Protein AF-A0A317D6C5-F1 (afdb_monomer_lite)

pLDDT: mean 87.51, std 11.25, range [41.56, 96.38]

Radius of gyration: 20.47 Å; chains: 1; bounding box: 51×40×53 Å

Sequence (205 aa):
AFTRAAVYSFARPGEVEVVLVPYVPEAARPGGRLPVAVLRDHEVEEARRRVADDLDRRRALGTSVRAGWARYKAVSIRARVVVRREEDVDAVRQRIHDRLHQTLSPLPTPLNPAGWAFGEPLRASNVYRMLEHAEPGVRYVESVRFVVDEAPDAQVRTLAVDQYQPGTWYAGRGPVLFRSTNAGSGWEPAGRFEGESVLRVTPAP

Organism: NCBI:txid2202420

Foldseek 3Di:
DDDVCVVAVPDDPQEAEDEDFFDDDCVLQPLLNDDPVSRVVRPDVVVQVVVLVVCVVVGDPPHHYHYDYDDDDDKDKDKDWDFDPVDDPVVLVSVLVSLCSQAQAQDAHPNRNNHDDPPPDDDLVVSQCSNVVPRPRTPGMDDIDIDHPDDPPDQWQEKDDAPNQPQWIWTWHAQFIWIGNHNPPDIDTPDGHPPGTCNYDDHDD

Structure (mmCIF, N/CA/C/O backbone):
data_AF-A0A317D6C5-F1
#
_entry.id   AF-A0A317D6C5-F1
#
loop_
_atom_site.group_PDB
_atom_site.id
_atom_site.type_symbol
_atom_site.label_atom_id
_atom_site.label_alt_id
_atom_site.label_comp_id
_atom_site.label_asym_id
_atom_site.label_entity_id
_atom_site.label_seq_id
_atom_site.pdbx_PDB_ins_code
_atom_site.Cartn_x
_atom_site.Cartn_y
_atom_site.Cartn_z
_atom_site.occupancy
_atom_site.B_iso_or_equiv
_atom_site.auth_seq_id
_atom_site.auth_comp_id
_atom_site.auth_asym_id
_atom_site.auth_atom_id
_atom_site.pdbx_PDB_model_num
ATOM 1 N N . ALA A 1 1 ? 16.458 3.731 -1.021 1.00 44.94 1 ALA A N 1
ATOM 2 C CA . ALA A 1 1 ? 17.037 3.270 -2.299 1.00 44.94 1 ALA A CA 1
ATOM 3 C C . ALA A 1 1 ? 17.172 1.759 -2.229 1.00 44.94 1 ALA A C 1
ATOM 5 O O . ALA A 1 1 ? 17.535 1.260 -1.169 1.00 44.94 1 ALA A O 1
ATOM 6 N N . PHE A 1 2 ? 16.849 1.052 -3.307 1.00 50.72 2 PHE A N 1
ATOM 7 C CA . PHE A 1 2 ? 16.963 -0.406 -3.386 1.00 50.72 2 PHE A CA 1
ATOM 8 C C . PHE A 1 2 ? 17.975 -0.770 -4.475 1.00 50.72 2 PHE A C 1
ATOM 10 O O . PHE A 1 2 ? 18.103 -0.066 -5.481 1.00 50.72 2 PHE A O 1
ATOM 17 N N . THR A 1 3 ? 18.703 -1.868 -4.293 1.00 44.03 3 THR A N 1
ATOM 18 C CA . THR A 1 3 ? 19.488 -2.464 -5.376 1.00 44.03 3 THR A CA 1
ATOM 19 C C . THR A 1 3 ? 18.525 -3.219 -6.287 1.00 44.03 3 THR A C 1
ATOM 21 O O . THR A 1 3 ? 17.823 -4.126 -5.839 1.00 44.03 3 THR A O 1
ATOM 24 N N . ARG A 1 4 ? 18.456 -2.866 -7.578 1.00 49.66 4 ARG A N 1
ATOM 25 C CA . ARG A 1 4 ? 17.492 -3.516 -8.484 1.00 49.66 4 ARG A CA 1
ATOM 26 C C . ARG A 1 4 ? 17.749 -5.011 -8.644 1.00 49.66 4 ARG A C 1
ATOM 28 O O . ARG A 1 4 ? 16.790 -5.738 -8.839 1.00 49.66 4 ARG A O 1
ATOM 35 N N . ALA A 1 5 ? 18.986 -5.480 -8.476 1.00 41.56 5 ALA A N 1
ATOM 36 C CA . ALA A 1 5 ? 19.304 -6.910 -8.480 1.00 41.56 5 ALA A CA 1
ATOM 37 C C . ALA A 1 5 ? 18.608 -7.697 -7.348 1.00 41.56 5 ALA A C 1
ATOM 39 O O . ALA A 1 5 ? 18.403 -8.898 -7.485 1.00 41.56 5 ALA A O 1
ATOM 40 N N . ALA A 1 6 ? 18.204 -7.034 -6.255 1.00 46.31 6 ALA A N 1
ATOM 41 C CA . ALA A 1 6 ? 17.435 -7.650 -5.171 1.00 46.31 6 ALA A CA 1
ATOM 42 C C . ALA A 1 6 ? 15.915 -7.683 -5.437 1.00 46.31 6 ALA A C 1
ATOM 44 O O . ALA A 1 6 ? 15.193 -8.380 -4.730 1.00 46.31 6 ALA A O 1
ATOM 45 N N . VAL A 1 7 ? 15.425 -6.934 -6.435 1.00 50.00 7 VAL A N 1
ATOM 46 C CA . VAL A 1 7 ? 13.990 -6.800 -6.769 1.00 50.00 7 VAL A CA 1
ATOM 47 C C . VAL A 1 7 ? 13.663 -7.374 -8.159 1.00 50.00 7 VAL A C 1
ATOM 49 O O . VAL A 1 7 ? 12.545 -7.817 -8.395 1.00 50.00 7 VAL A O 1
ATOM 52 N N . TYR A 1 8 ? 14.638 -7.411 -9.071 1.00 48.38 8 TYR A N 1
ATOM 53 C CA . TYR A 1 8 ? 14.547 -7.948 -10.427 1.00 48.38 8 TYR A CA 1
ATOM 54 C C . TYR A 1 8 ? 15.854 -8.662 -10.793 1.00 48.38 8 TYR A C 1
ATOM 56 O O . TYR A 1 8 ? 16.908 -8.031 -10.894 1.00 48.38 8 TYR A O 1
ATOM 64 N N . SER A 1 9 ? 15.779 -9.963 -11.080 1.00 44.84 9 SER A N 1
ATOM 65 C CA . SER A 1 9 ? 16.935 -10.808 -11.424 1.00 44.84 9 SER A CA 1
ATOM 66 C C . SER A 1 9 ? 17.697 -10.374 -12.691 1.00 44.84 9 SER A C 1
ATOM 68 O O . SER A 1 9 ? 18.824 -10.810 -12.894 1.00 44.84 9 SER A O 1
ATOM 70 N N . PHE A 1 10 ? 17.126 -9.480 -13.512 1.00 49.59 10 PHE A N 1
ATOM 71 C CA . PHE A 1 10 ? 17.715 -8.976 -14.766 1.00 49.59 10 PHE A CA 1
ATOM 72 C C . PHE A 1 10 ? 18.260 -7.540 -14.691 1.00 49.59 10 PHE A C 1
ATOM 74 O O . PHE A 1 10 ? 18.563 -6.928 -15.717 1.00 49.59 10 PHE A O 1
ATOM 81 N N . ALA A 1 11 ? 18.358 -6.951 -13.499 1.00 53.69 11 ALA A N 1
ATOM 82 C CA . ALA A 1 11 ? 18.945 -5.623 -13.356 1.00 53.69 11 ALA A CA 1
ATOM 83 C C . ALA A 1 11 ? 20.452 -5.638 -13.657 1.00 53.69 11 ALA A C 1
ATOM 85 O O . ALA A 1 11 ? 21.163 -6.556 -13.246 1.00 53.69 11 ALA A O 1
ATOM 86 N N . ARG A 1 12 ? 20.962 -4.607 -14.345 1.00 55.28 12 ARG A N 1
ATOM 87 C CA . ARG A 1 12 ? 22.401 -4.520 -14.632 1.00 55.28 12 ARG A CA 1
ATOM 88 C C . ARG A 1 12 ? 23.181 -4.312 -13.321 1.00 55.28 12 ARG A C 1
ATOM 90 O O . ARG A 1 12 ? 22.747 -3.510 -12.488 1.00 55.28 12 ARG A O 1
ATOM 97 N N . PRO A 1 13 ? 24.330 -4.985 -13.124 1.00 61.25 13 PRO A N 1
ATOM 98 C CA . PRO A 1 13 ? 25.210 -4.712 -11.991 1.00 61.25 13 PRO A CA 1
ATOM 99 C C . PRO A 1 13 ? 25.539 -3.215 -11.892 1.00 61.25 13 PRO A C 1
ATOM 101 O O . PRO A 1 13 ? 25.779 -2.563 -12.906 1.00 61.25 13 PRO A O 1
ATOM 104 N N . GLY A 1 14 ? 25.517 -2.665 -10.675 1.00 71.38 14 GLY A N 1
ATOM 105 C CA . GLY A 1 14 ? 25.764 -1.237 -10.433 1.00 71.38 14 GLY A CA 1
ATOM 106 C C . GLY A 1 14 ? 24.549 -0.318 -10.618 1.00 71.38 14 GLY A C 1
ATOM 107 O O . GLY A 1 14 ? 24.697 0.898 -10.511 1.00 71.38 14 GLY A O 1
ATOM 108 N N . GLU A 1 15 ? 23.351 -0.853 -10.876 1.00 78.50 15 GLU A N 1
ATOM 109 C CA . GLU A 1 15 ? 22.123 -0.055 -10.960 1.00 78.50 15 GLU A CA 1
ATOM 110 C C . GLU A 1 15 ? 21.445 0.141 -9.588 1.00 78.50 15 GLU A C 1
ATOM 112 O O . GLU A 1 15 ? 21.046 -0.817 -8.916 1.00 78.50 15 GLU A O 1
ATOM 117 N N . VAL A 1 16 ? 21.284 1.405 -9.193 1.00 81.88 16 VAL A N 1
ATOM 118 C CA . VAL A 1 16 ? 20.607 1.837 -7.965 1.00 81.88 16 VAL A CA 1
ATOM 119 C C . VAL A 1 16 ? 19.295 2.520 -8.329 1.00 81.88 16 VAL A C 1
ATOM 121 O O . VAL A 1 16 ? 19.276 3.493 -9.083 1.00 81.88 16 VAL A O 1
ATOM 124 N N . GLU A 1 17 ? 18.191 2.044 -7.757 1.00 83.19 17 GLU A N 1
ATOM 125 C CA . GLU A 1 17 ? 16.887 2.682 -7.911 1.00 83.19 17 GLU A CA 1
ATOM 126 C C . GLU A 1 17 ? 16.546 3.501 -6.666 1.00 83.19 17 GLU A C 1
ATOM 128 O O . GLU A 1 17 ? 16.529 3.015 -5.524 1.00 83.19 17 GLU A O 1
ATOM 133 N N . VAL A 1 18 ? 16.284 4.782 -6.901 1.00 87.38 18 VAL A N 1
ATOM 134 C CA . VAL A 1 18 ? 15.780 5.716 -5.904 1.00 87.38 18 VAL A CA 1
ATOM 135 C C . VAL A 1 18 ? 14.295 5.900 -6.162 1.00 87.38 18 VAL A C 1
ATOM 137 O O . VAL A 1 18 ? 13.880 6.386 -7.211 1.00 87.38 18 VAL A O 1
ATOM 140 N N . VAL A 1 19 ? 13.500 5.485 -5.186 1.00 88.12 19 VAL A N 1
ATOM 141 C CA . VAL A 1 19 ? 12.046 5.564 -5.246 1.00 88.12 19 VAL A CA 1
ATOM 142 C C . VAL A 1 19 ? 11.599 6.859 -4.575 1.00 88.12 19 VAL A C 1
ATOM 144 O O . VAL A 1 19 ? 12.018 7.144 -3.453 1.00 88.12 19 VAL A O 1
ATOM 147 N N . LEU A 1 20 ? 10.773 7.637 -5.268 1.00 91.12 20 LEU A N 1
ATOM 148 C CA . LEU A 1 20 ? 10.264 8.927 -4.818 1.00 91.12 20 LEU A CA 1
ATOM 149 C C . LEU A 1 20 ? 8.801 8.813 -4.396 1.00 91.12 20 LEU A C 1
ATOM 151 O O . LEU A 1 20 ? 8.006 8.155 -5.064 1.00 91.12 20 LEU A O 1
ATOM 155 N N . VAL A 1 21 ? 8.446 9.515 -3.324 1.00 91.38 21 VAL A N 1
ATOM 156 C CA . VAL A 1 21 ? 7.055 9.766 -2.930 1.00 91.38 21 VAL A CA 1
ATOM 157 C C . VAL A 1 21 ? 6.799 11.254 -3.108 1.00 91.38 21 VAL A C 1
ATOM 159 O O . VAL A 1 21 ? 7.622 12.053 -2.650 1.00 91.38 21 VAL A O 1
ATOM 162 N N . PRO A 1 22 ? 5.711 11.652 -3.778 1.00 94.06 22 PRO A N 1
ATOM 163 C CA . PRO A 1 22 ? 5.412 13.051 -3.975 1.00 94.06 22 PRO A CA 1
ATOM 164 C C . PRO A 1 22 ? 5.067 13.702 -2.642 1.00 94.06 22 PRO A C 1
ATOM 166 O O . PRO A 1 22 ? 4.444 13.103 -1.764 1.00 94.06 22 PRO A O 1
ATOM 169 N N . TYR A 1 23 ? 5.461 14.961 -2.505 1.00 92.25 23 TYR A N 1
ATOM 170 C CA . TYR A 1 23 ? 4.981 15.778 -1.408 1.00 92.25 23 TYR A CA 1
ATOM 171 C C . TYR A 1 23 ? 3.490 16.069 -1.612 1.00 92.25 23 TYR A C 1
ATOM 173 O O . TYR A 1 23 ? 3.094 16.567 -2.664 1.00 92.25 23 TYR A O 1
ATOM 181 N N . VAL A 1 24 ? 2.678 15.793 -0.589 1.00 94.12 24 VAL A N 1
ATOM 182 C CA . VAL A 1 24 ? 1.248 16.125 -0.571 1.00 94.12 24 VAL A CA 1
ATOM 183 C C . VAL A 1 24 ? 0.978 17.065 0.610 1.00 94.12 24 VAL A C 1
ATOM 185 O O . VAL A 1 24 ? 1.226 16.680 1.763 1.00 94.12 24 VAL A O 1
ATOM 188 N N . PRO A 1 25 ? 0.484 18.292 0.361 1.00 92.25 25 PRO A N 1
ATOM 189 C CA . PRO A 1 25 ? 0.213 19.263 1.417 1.00 92.25 25 PRO A CA 1
ATOM 190 C C . PRO A 1 25 ? -0.913 18.773 2.332 1.00 92.25 25 PRO A C 1
ATOM 192 O O . PRO A 1 25 ? -1.818 18.072 1.886 1.00 92.25 25 PRO A O 1
ATOM 195 N N . GLU A 1 26 ? -0.897 19.165 3.609 1.00 88.12 26 GLU A N 1
ATOM 196 C CA . GLU A 1 26 ? -1.900 18.719 4.595 1.00 88.12 26 GLU A CA 1
ATOM 197 C C . GLU A 1 26 ? -3.342 19.042 4.186 1.00 88.12 26 GLU A C 1
ATOM 199 O O . GLU A 1 26 ? -4.238 18.229 4.409 1.00 88.12 26 GLU A O 1
ATOM 204 N N . ALA A 1 27 ? -3.555 20.166 3.494 1.00 90.31 27 ALA A N 1
ATOM 205 C CA . ALA A 1 27 ? -4.857 20.550 2.948 1.00 90.31 27 ALA A CA 1
ATOM 206 C C . ALA A 1 27 ? -5.437 19.511 1.965 1.00 90.31 27 ALA A C 1
ATOM 208 O O . ALA A 1 27 ? -6.653 19.363 1.879 1.00 90.31 27 ALA A O 1
ATOM 209 N N . ALA A 1 28 ? -4.581 18.767 1.256 1.00 90.44 28 ALA A N 1
ATOM 210 C CA . ALA A 1 28 ? -4.977 17.706 0.328 1.00 90.44 28 ALA A CA 1
ATOM 211 C C . ALA A 1 28 ? -5.092 16.320 0.999 1.00 90.44 28 ALA A C 1
ATOM 213 O O . ALA A 1 28 ? -5.436 15.343 0.334 1.00 90.44 28 ALA A O 1
ATOM 214 N N . ARG A 1 29 ? -4.811 16.215 2.308 1.00 89.50 29 ARG A N 1
ATOM 215 C CA . ARG A 1 29 ? -4.891 14.968 3.092 1.00 89.50 29 ARG A CA 1
ATOM 216 C C . ARG A 1 29 ? -5.504 15.177 4.490 1.00 89.50 29 ARG A C 1
ATOM 218 O O . ARG A 1 29 ? -4.859 14.875 5.502 1.00 89.50 29 ARG A O 1
ATOM 225 N N . PRO A 1 30 ? -6.750 15.679 4.585 1.00 86.12 30 PRO A N 1
ATOM 226 C CA . PRO A 1 30 ? -7.394 15.961 5.867 1.00 86.12 30 PRO A CA 1
ATOM 227 C C . PRO A 1 30 ? -7.496 14.698 6.737 1.00 86.12 30 PRO A C 1
ATOM 229 O O . PRO A 1 30 ? -7.852 13.620 6.259 1.00 86.12 30 PRO A O 1
ATOM 232 N N . GLY A 1 31 ? -7.140 14.812 8.020 1.00 78.94 31 GLY A N 1
ATOM 233 C CA . GLY A 1 31 ? -7.137 13.676 8.955 1.00 78.94 31 GLY A CA 1
ATOM 234 C C . GLY A 1 31 ? -6.156 12.552 8.583 1.00 78.94 31 GLY A C 1
ATOM 235 O O . GLY A 1 31 ? -6.346 11.405 8.986 1.00 78.94 31 GLY A O 1
ATOM 236 N N . GLY A 1 32 ? -5.142 12.843 7.759 1.00 82.06 32 GLY A N 1
ATOM 237 C CA . GLY A 1 32 ? -4.196 11.850 7.240 1.00 82.06 32 GLY A CA 1
ATOM 238 C C . GLY A 1 32 ? -4.775 10.949 6.144 1.00 82.06 32 GLY A C 1
ATOM 239 O O . GLY A 1 32 ? -4.102 10.016 5.708 1.00 82.06 32 GLY A O 1
ATOM 240 N N . ARG A 1 33 ? -6.009 11.204 5.682 1.00 88.62 33 ARG A N 1
ATOM 241 C CA . ARG A 1 33 ? -6.638 10.468 4.577 1.00 88.62 33 ARG A CA 1
ATOM 242 C C . ARG A 1 33 ? -5.850 10.742 3.296 1.00 88.62 33 ARG A C 1
ATOM 244 O O . ARG A 1 33 ? -5.844 11.866 2.808 1.00 88.62 33 ARG A O 1
ATOM 251 N N . LEU A 1 34 ? -5.207 9.715 2.747 1.00 90.56 34 LEU A N 1
ATOM 252 C CA . LEU A 1 34 ? -4.351 9.843 1.568 1.00 90.56 34 LEU A CA 1
ATOM 253 C C . LEU A 1 34 ? -4.740 8.815 0.493 1.00 90.56 34 LEU A C 1
ATOM 255 O O . LEU A 1 34 ? -4.181 7.716 0.456 1.00 90.56 34 LEU A O 1
ATOM 259 N N . PRO A 1 35 ? -5.723 9.133 -0.369 1.00 91.31 35 PRO A N 1
ATOM 260 C CA . PRO A 1 35 ? -6.084 8.279 -1.495 1.00 91.31 35 PRO A CA 1
ATOM 261 C C . PRO A 1 35 ? -4.930 8.132 -2.495 1.00 91.31 35 PRO A C 1
ATOM 263 O O . PRO A 1 35 ? -4.178 9.074 -2.740 1.00 91.31 35 PRO A O 1
ATOM 266 N N . VAL A 1 36 ? -4.843 6.972 -3.154 1.00 90.00 36 VAL A N 1
ATOM 267 C CA . VAL A 1 36 ? -3.820 6.713 -4.188 1.00 90.00 36 VAL A CA 1
ATOM 268 C C . VAL A 1 36 ? -3.923 7.696 -5.360 1.00 90.00 36 VAL A C 1
ATOM 270 O O . VAL A 1 36 ? -2.899 8.073 -5.919 1.00 90.00 36 VAL A O 1
ATOM 273 N N . ALA A 1 37 ? -5.135 8.138 -5.712 1.00 90.75 37 ALA A N 1
ATOM 274 C CA . ALA A 1 37 ? -5.340 9.152 -6.748 1.00 90.75 37 ALA A CA 1
ATOM 275 C C . ALA A 1 37 ? -4.639 10.470 -6.392 1.00 90.75 37 ALA A C 1
ATOM 277 O O . ALA A 1 37 ? -3.863 10.972 -7.191 1.00 90.75 37 ALA A O 1
ATOM 278 N N . VAL A 1 38 ? -4.790 10.943 -5.149 1.00 93.94 38 VAL A N 1
ATOM 279 C CA . VAL A 1 38 ? -4.135 12.173 -4.679 1.00 93.94 38 VAL A CA 1
ATOM 280 C C . VAL A 1 38 ? -2.616 12.052 -4.767 1.00 93.94 38 VAL A C 1
ATOM 282 O O . VAL A 1 38 ? -1.965 12.983 -5.222 1.00 93.94 38 VAL A O 1
ATOM 285 N N . LEU A 1 39 ? -2.039 10.907 -4.386 1.00 93.06 39 LEU A N 1
ATOM 286 C CA . LEU A 1 39 ? -0.601 10.674 -4.558 1.00 93.06 39 LEU A CA 1
ATOM 287 C C . LEU A 1 39 ? -0.185 10.806 -6.028 1.00 93.06 39 LEU A C 1
ATOM 289 O O . LEU A 1 39 ? 0.745 11.549 -6.317 1.00 93.06 39 LEU A O 1
ATOM 293 N N . ARG A 1 40 ? -0.903 10.152 -6.947 1.00 92.94 40 ARG A N 1
ATOM 294 C CA . ARG A 1 40 ? -0.618 10.214 -8.391 1.00 92.94 40 ARG A CA 1
ATOM 295 C C . ARG A 1 40 ? -0.752 11.624 -8.958 1.00 92.94 40 ARG A C 1
ATOM 297 O O . ARG A 1 40 ? 0.103 12.045 -9.725 1.00 92.94 40 ARG A O 1
ATOM 304 N N . ASP A 1 41 ? -1.767 12.370 -8.537 1.00 94.75 41 ASP A N 1
ATOM 305 C CA . ASP A 1 41 ? -1.996 13.747 -8.991 1.00 94.75 41 ASP A CA 1
ATOM 306 C C . ASP A 1 41 ? -0.864 14.700 -8.567 1.00 94.75 41 ASP A C 1
ATOM 308 O O . ASP A 1 41 ? -0.666 15.748 -9.177 1.00 94.75 41 ASP A O 1
ATOM 312 N N . HIS A 1 42 ? -0.101 14.334 -7.531 1.00 95.62 42 HIS A N 1
ATOM 313 C CA . HIS A 1 42 ? 1.040 15.105 -7.036 1.00 95.62 42 HIS A CA 1
ATOM 314 C C . HIS A 1 42 ? 2.396 14.595 -7.563 1.00 95.62 42 HIS A C 1
ATOM 316 O O . HIS A 1 42 ? 3.444 15.124 -7.183 1.00 95.62 42 HIS A O 1
ATOM 322 N N . GLU A 1 43 ? 2.419 13.593 -8.448 1.00 95.12 43 GLU A N 1
ATOM 323 C CA . GLU A 1 43 ? 3.637 13.137 -9.126 1.00 95.12 43 GLU A CA 1
ATOM 324 C C . GLU A 1 43 ? 4.080 14.149 -10.195 1.00 95.12 43 GLU A C 1
ATOM 326 O O . GLU A 1 43 ? 3.717 14.071 -11.367 1.00 95.12 43 GLU A O 1
ATOM 331 N N . VAL A 1 44 ? 4.903 15.121 -9.793 1.00 96.12 44 VAL A N 1
ATOM 332 C CA . VAL A 1 44 ? 5.405 16.173 -10.693 1.00 96.12 44 VAL A CA 1
ATOM 333 C C . VAL A 1 44 ? 6.663 15.712 -11.430 1.00 96.12 44 VAL A C 1
ATOM 335 O O . VAL A 1 44 ? 7.756 15.647 -10.858 1.00 96.12 44 VAL A O 1
ATOM 338 N N . GLU A 1 45 ? 6.536 15.425 -12.721 1.00 94.69 45 GLU A N 1
ATOM 339 C CA . GLU A 1 45 ? 7.611 14.871 -13.550 1.00 94.69 45 GLU A CA 1
ATOM 340 C C . GLU A 1 45 ? 8.874 15.758 -13.583 1.00 94.69 45 GLU A C 1
ATOM 342 O O . GLU A 1 45 ? 9.996 15.251 -13.533 1.00 94.69 45 GLU A O 1
ATOM 347 N N . GLU A 1 46 ? 8.734 17.083 -13.557 1.00 95.94 46 GLU A N 1
ATOM 348 C CA . GLU A 1 46 ? 9.856 18.020 -13.444 1.00 95.94 46 GLU A CA 1
ATOM 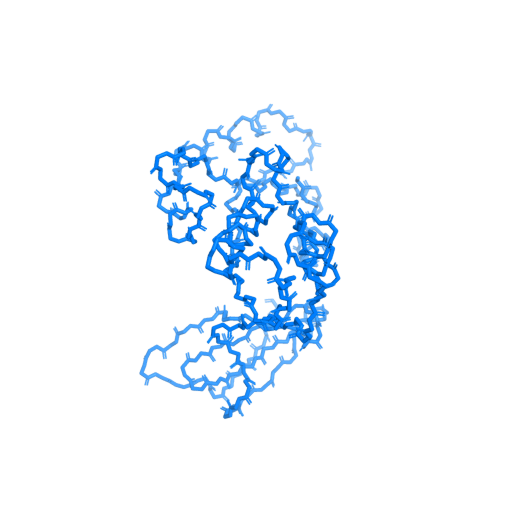349 C C . GLU A 1 46 ? 10.611 17.873 -12.114 1.00 95.94 46 GLU A C 1
ATOM 351 O O . GLU A 1 46 ? 11.823 18.087 -12.055 1.00 95.94 46 GLU A O 1
ATOM 356 N N . ALA A 1 47 ? 9.928 17.517 -11.022 1.00 94.56 47 ALA A N 1
ATOM 357 C CA . ALA A 1 47 ? 10.582 17.222 -9.749 1.00 94.56 47 ALA A CA 1
ATOM 358 C C . ALA A 1 47 ? 11.366 15.905 -9.833 1.00 94.56 47 ALA A C 1
ATOM 360 O O . ALA A 1 47 ? 12.531 15.869 -9.434 1.00 94.56 47 ALA A O 1
ATOM 361 N N . ARG A 1 48 ? 10.778 14.860 -10.434 1.00 95.69 48 ARG A N 1
ATOM 362 C CA . ARG A 1 48 ? 11.460 13.576 -10.666 1.00 95.69 48 ARG A CA 1
ATOM 363 C C . ARG A 1 48 ? 12.729 13.755 -11.503 1.00 95.69 48 ARG A C 1
ATOM 365 O O . ARG A 1 48 ? 13.776 13.233 -11.124 1.00 95.69 48 ARG A O 1
ATOM 372 N N . ARG A 1 49 ? 12.656 14.512 -12.607 1.00 94.81 49 ARG A N 1
ATOM 373 C CA . ARG A 1 49 ? 13.813 14.799 -13.478 1.00 94.81 49 ARG A CA 1
ATOM 374 C C . ARG A 1 49 ? 14.905 15.564 -12.742 1.00 94.81 49 ARG A C 1
ATOM 376 O O . ARG A 1 49 ? 16.048 15.132 -12.767 1.00 94.81 49 ARG A O 1
ATOM 383 N N . ARG A 1 50 ? 14.557 16.624 -12.002 1.00 95.12 50 ARG A N 1
ATOM 384 C CA . ARG A 1 50 ? 15.536 17.383 -11.202 1.00 95.12 50 ARG A CA 1
ATOM 385 C C . ARG A 1 50 ? 16.277 16.506 -10.193 1.00 95.12 50 ARG A C 1
ATOM 387 O O . ARG A 1 50 ? 17.485 16.660 -10.030 1.00 95.12 50 ARG A O 1
ATOM 394 N N . VAL A 1 51 ? 15.569 15.588 -9.532 1.00 94.06 51 VAL A N 1
ATOM 395 C CA . VAL A 1 51 ? 16.190 14.622 -8.614 1.00 94.06 51 VAL A CA 1
ATOM 396 C C . VAL A 1 51 ? 17.082 13.640 -9.374 1.00 94.06 51 VAL A C 1
ATOM 398 O O . VAL A 1 51 ? 18.194 13.375 -8.928 1.00 94.06 51 VAL A O 1
ATOM 401 N N . ALA A 1 52 ? 16.638 13.130 -10.526 1.00 92.00 52 ALA A N 1
ATOM 402 C CA . ALA A 1 52 ? 17.449 12.247 -11.364 1.00 92.00 52 ALA A CA 1
ATOM 403 C C . ALA A 1 52 ? 18.761 12.919 -11.802 1.00 92.00 52 ALA A C 1
ATOM 405 O O . ALA A 1 52 ? 19.822 12.319 -11.650 1.00 92.00 52 ALA A O 1
ATOM 406 N N . ASP A 1 53 ? 18.700 14.172 -12.256 1.00 93.94 53 ASP A N 1
ATOM 407 C CA . ASP A 1 53 ? 19.874 14.936 -12.685 1.00 93.94 53 ASP A CA 1
ATOM 408 C C . ASP A 1 53 ? 20.833 15.213 -11.518 1.00 93.94 53 ASP A C 1
ATOM 410 O O . ASP A 1 53 ? 22.052 15.176 -11.686 1.00 93.94 53 ASP A O 1
ATOM 414 N N . ASP A 1 54 ? 20.312 15.490 -10.316 1.00 94.38 54 ASP A N 1
ATOM 415 C CA . ASP A 1 54 ? 21.159 15.681 -9.133 1.00 94.38 54 ASP A CA 1
ATOM 416 C C . ASP A 1 54 ? 21.842 14.389 -8.681 1.00 94.38 54 ASP A C 1
ATOM 418 O O . ASP A 1 54 ? 23.026 14.403 -8.341 1.00 94.38 54 ASP A O 1
ATOM 422 N N . LEU A 1 55 ? 21.124 13.267 -8.732 1.00 92.50 55 LEU A N 1
ATOM 423 C CA . LEU A 1 55 ? 21.684 11.953 -8.438 1.00 92.50 55 LEU A CA 1
ATOM 424 C C . LEU A 1 55 ? 22.741 11.547 -9.469 1.00 92.50 55 LEU A C 1
ATOM 426 O O . LEU A 1 55 ? 23.780 11.012 -9.083 1.00 92.50 55 LEU A O 1
ATOM 430 N N . ASP A 1 56 ? 22.516 11.828 -10.756 1.00 90.88 56 ASP A N 1
ATOM 431 C CA . ASP A 1 56 ? 23.473 11.509 -11.818 1.00 90.88 56 ASP A CA 1
ATOM 432 C C . ASP A 1 56 ? 24.787 12.287 -11.653 1.00 90.88 56 ASP A C 1
ATOM 434 O O . ASP A 1 56 ? 25.862 11.705 -11.770 1.00 90.88 56 ASP A O 1
ATOM 438 N N . ARG A 1 57 ? 24.727 13.566 -11.251 1.00 91.69 57 ARG A N 1
ATOM 439 C CA . ARG A 1 57 ? 25.929 14.371 -10.959 1.00 91.69 57 ARG A CA 1
ATOM 440 C C . ARG A 1 57 ? 26.758 13.855 -9.779 1.00 91.69 57 ARG A C 1
ATOM 442 O O . ARG A 1 57 ? 27.950 14.145 -9.711 1.00 91.69 57 ARG A O 1
ATOM 449 N N . ARG A 1 58 ? 26.143 13.141 -8.830 1.00 91.50 58 ARG A N 1
ATOM 450 C CA . ARG A 1 58 ? 26.789 12.661 -7.590 1.00 91.50 58 ARG A CA 1
ATOM 451 C C . ARG A 1 58 ? 27.098 11.164 -7.603 1.00 91.50 58 ARG A C 1
ATOM 453 O O . ARG A 1 58 ? 27.584 10.639 -6.599 1.00 91.50 58 ARG A O 1
ATOM 460 N N . ARG A 1 59 ? 26.785 10.451 -8.689 1.00 87.81 59 ARG A N 1
ATOM 461 C CA . ARG A 1 59 ? 26.958 8.996 -8.746 1.00 87.81 59 ARG A CA 1
ATOM 462 C C . ARG A 1 59 ? 28.434 8.607 -8.751 1.00 87.81 59 ARG A C 1
ATOM 464 O O . ARG A 1 59 ? 29.276 9.280 -9.342 1.00 87.81 59 ARG A O 1
ATOM 471 N N . ALA A 1 60 ? 28.739 7.477 -8.121 1.00 86.44 60 ALA A N 1
ATOM 472 C CA . ALA A 1 60 ? 30.062 6.875 -8.213 1.00 86.44 60 ALA A CA 1
ATOM 473 C C . ALA A 1 60 ? 30.339 6.371 -9.641 1.00 86.44 60 ALA A C 1
ATOM 475 O O . ALA A 1 60 ? 29.432 5.970 -10.376 1.00 86.44 60 ALA A O 1
ATOM 476 N N . LEU A 1 61 ? 31.614 6.345 -10.031 1.00 84.25 61 LEU A N 1
ATOM 477 C CA . LEU A 1 61 ? 32.020 5.746 -11.300 1.00 84.25 61 LEU A CA 1
ATOM 478 C C . LEU A 1 61 ? 31.602 4.267 -11.337 1.00 84.25 61 LEU A C 1
ATOM 480 O O . LEU A 1 61 ? 31.818 3.524 -10.384 1.00 84.25 61 LEU A O 1
ATOM 484 N N . GLY A 1 62 ? 30.977 3.854 -12.440 1.00 81.31 62 GLY A N 1
ATOM 485 C CA . GLY A 1 62 ? 30.465 2.492 -12.616 1.00 81.31 62 GLY A CA 1
ATOM 486 C C . GLY A 1 62 ? 29.075 2.230 -12.022 1.00 81.31 62 GLY A C 1
ATOM 487 O O . GLY A 1 62 ? 28.547 1.141 -12.231 1.00 81.31 62 GLY A O 1
ATOM 488 N N . THR A 1 63 ? 28.444 3.201 -11.347 1.00 83.81 63 THR A N 1
ATOM 489 C CA . THR A 1 63 ? 27.035 3.084 -10.940 1.00 83.81 63 THR A CA 1
ATOM 490 C C . THR A 1 63 ? 26.119 3.841 -11.889 1.00 83.81 63 THR A C 1
ATOM 492 O O . THR A 1 63 ? 26.496 4.855 -12.478 1.00 83.81 63 THR A O 1
ATOM 495 N N . SER A 1 64 ? 24.901 3.338 -12.061 1.00 83.06 64 SER A N 1
ATOM 496 C CA . SER A 1 64 ? 23.814 4.056 -12.725 1.00 83.06 64 SER A CA 1
ATOM 497 C C . SER A 1 64 ? 22.694 4.255 -11.718 1.00 83.06 64 SER A C 1
ATOM 499 O O . SER A 1 64 ? 22.305 3.312 -11.031 1.00 83.06 64 SER A O 1
ATOM 501 N N . VAL A 1 65 ? 22.207 5.487 -11.585 1.00 84.38 65 VAL A N 1
ATOM 502 C CA . VAL A 1 65 ? 21.127 5.810 -10.651 1.00 84.38 65 VAL A CA 1
ATOM 503 C C . VAL A 1 65 ? 19.891 6.172 -11.454 1.00 84.38 65 VAL A C 1
ATOM 505 O O . VAL A 1 65 ? 19.962 6.965 -12.389 1.00 84.38 65 VAL A O 1
ATOM 508 N N . ARG A 1 66 ? 18.748 5.585 -11.102 1.00 85.56 66 ARG A N 1
ATOM 509 C CA . ARG A 1 66 ? 17.453 5.930 -11.694 1.00 85.56 66 ARG A CA 1
ATOM 510 C C . ARG A 1 66 ? 16.494 6.378 -10.605 1.00 85.56 66 ARG A C 1
ATOM 512 O O . ARG A 1 66 ? 16.341 5.690 -9.600 1.00 85.56 66 ARG A O 1
ATOM 519 N N . ALA A 1 67 ? 15.851 7.523 -10.823 1.00 90.12 67 ALA A N 1
ATOM 520 C CA . ALA A 1 67 ? 14.781 8.013 -9.965 1.00 90.12 67 ALA A CA 1
ATOM 521 C C . ALA A 1 67 ? 13.415 7.663 -10.572 1.00 90.12 67 ALA A C 1
ATOM 523 O O . ALA A 1 67 ? 13.125 8.051 -11.710 1.00 90.12 67 ALA A O 1
ATOM 524 N N . GLY A 1 68 ? 12.585 6.948 -9.818 1.00 90.75 68 GLY A N 1
ATOM 525 C CA . GLY A 1 68 ? 11.241 6.532 -10.223 1.00 90.75 68 GLY A CA 1
ATOM 526 C C . GLY A 1 68 ? 10.213 6.809 -9.133 1.00 90.75 68 GLY A C 1
ATOM 527 O O . GLY A 1 68 ? 10.556 6.867 -7.954 1.00 90.75 68 GLY A O 1
ATOM 528 N N . TRP A 1 69 ? 8.951 6.992 -9.517 1.00 91.56 69 TRP A N 1
ATOM 529 C CA . TRP A 1 69 ? 7.859 7.128 -8.553 1.00 91.56 69 TRP A CA 1
ATOM 530 C C . TRP A 1 69 ? 7.560 5.804 -7.856 1.00 91.56 69 TRP A C 1
ATOM 532 O O . TRP A 1 69 ? 7.652 4.727 -8.453 1.00 91.56 69 TRP A O 1
ATOM 542 N N . ALA A 1 70 ? 7.202 5.887 -6.577 1.00 87.88 70 ALA A N 1
ATOM 543 C CA . ALA A 1 70 ? 6.776 4.735 -5.808 1.00 87.88 70 ALA A CA 1
ATOM 544 C C . ALA A 1 70 ? 5.471 4.156 -6.353 1.00 87.88 70 ALA A C 1
ATOM 546 O O . ALA A 1 70 ? 4.573 4.867 -6.794 1.00 87.88 70 ALA A O 1
ATOM 547 N N . ARG A 1 71 ? 5.334 2.833 -6.253 1.00 83.75 71 ARG A N 1
ATOM 548 C CA . ARG A 1 71 ? 4.046 2.175 -6.465 1.00 83.75 71 ARG A CA 1
ATOM 549 C C . ARG A 1 71 ? 3.280 2.153 -5.151 1.00 83.75 71 ARG A C 1
ATOM 551 O O . ARG A 1 71 ? 3.805 1.702 -4.136 1.00 83.75 71 ARG A O 1
ATOM 558 N N . TYR A 1 72 ? 2.029 2.594 -5.194 1.00 83.88 72 TYR A N 1
ATOM 559 C CA . TYR A 1 72 ? 1.132 2.588 -4.041 1.00 83.88 72 TYR A CA 1
ATOM 560 C C . TYR A 1 72 ? 0.091 1.490 -4.178 1.00 83.88 72 TYR A C 1
ATOM 562 O O . TYR A 1 72 ? -0.449 1.260 -5.263 1.00 83.88 72 TYR A O 1
ATOM 570 N N . LYS A 1 73 ? -0.231 0.855 -3.054 1.00 79.44 73 LYS A N 1
ATOM 571 C CA . LYS A 1 73 ? -1.332 -0.096 -2.947 1.00 79.44 73 LYS A CA 1
ATOM 572 C C . LYS A 1 73 ? -2.320 0.428 -1.916 1.00 79.44 73 LYS A C 1
ATOM 574 O O . LYS A 1 73 ? -1.947 0.643 -0.766 1.00 79.44 73 LYS A O 1
ATOM 579 N N . ALA A 1 74 ? -3.567 0.632 -2.334 1.00 83.81 74 ALA A N 1
ATOM 580 C CA . ALA A 1 74 ? -4.651 0.864 -1.393 1.00 83.81 74 ALA A CA 1
ATOM 581 C C . ALA A 1 74 ? -4.879 -0.422 -0.588 1.00 83.81 74 ALA A C 1
ATOM 583 O O . ALA A 1 74 ? -4.882 -1.521 -1.148 1.00 83.81 74 ALA A O 1
ATOM 584 N N . VAL A 1 75 ? -5.026 -0.288 0.728 1.00 84.56 75 VAL A N 1
ATOM 585 C CA . VAL A 1 75 ? -5.277 -1.419 1.621 1.00 84.56 75 VAL A CA 1
ATOM 586 C C . VAL A 1 75 ? -6.578 -1.175 2.360 1.00 84.56 75 VAL A C 1
ATOM 588 O O . VAL A 1 75 ? -6.711 -0.195 3.090 1.00 84.56 75 VAL A O 1
ATOM 591 N N . SER A 1 76 ? -7.509 -2.110 2.215 1.00 88.44 76 SER A N 1
ATOM 592 C CA . SER A 1 76 ? -8.756 -2.122 2.969 1.00 88.44 76 SER A CA 1
ATOM 593 C C . SER A 1 76 ? -8.621 -3.091 4.142 1.00 88.44 76 SER A C 1
ATOM 595 O O . SER A 1 76 ? -8.213 -4.239 3.972 1.00 88.44 76 SER A O 1
ATOM 597 N N . ILE A 1 77 ? -8.950 -2.646 5.355 1.00 92.00 77 ILE A N 1
ATOM 598 C CA . ILE A 1 77 ? -8.887 -3.471 6.569 1.00 92.00 77 ILE A CA 1
ATOM 599 C C . ILE A 1 77 ? -10.311 -3.763 7.028 1.00 92.00 77 ILE A C 1
ATOM 601 O O . ILE A 1 77 ? -11.109 -2.852 7.240 1.00 92.00 77 ILE A O 1
ATOM 605 N N . ARG A 1 78 ? -10.624 -5.044 7.225 1.00 93.50 78 ARG A N 1
ATOM 606 C CA . ARG A 1 78 ? -11.848 -5.493 7.885 1.00 93.50 78 ARG A CA 1
ATOM 607 C C . ARG A 1 78 ? -11.473 -6.144 9.207 1.00 93.50 78 ARG A C 1
ATOM 609 O O . ARG A 1 78 ? -10.717 -7.108 9.225 1.00 93.50 78 ARG A O 1
ATOM 616 N N . ALA A 1 79 ? -12.012 -5.626 10.300 1.00 94.00 79 ALA A N 1
ATOM 617 C CA . ALA A 1 79 ? -11.801 -6.154 11.641 1.00 94.00 79 ALA A CA 1
ATOM 618 C C . ALA A 1 79 ? -13.085 -6.008 12.460 1.00 94.00 79 ALA A C 1
ATOM 620 O O . ALA A 1 79 ? -13.900 -5.122 12.191 1.00 94.00 79 ALA A O 1
ATOM 621 N N . ARG A 1 80 ? -13.260 -6.867 13.465 1.00 95.38 80 ARG A N 1
ATOM 622 C CA . ARG A 1 80 ? -14.270 -6.679 14.507 1.00 95.38 80 ARG A CA 1
ATOM 623 C C . ARG A 1 80 ? -13.572 -6.071 15.715 1.00 95.38 80 ARG A C 1
ATOM 625 O O . ARG A 1 80 ? -12.629 -6.654 16.232 1.00 95.38 80 ARG A O 1
ATOM 632 N N . VAL A 1 81 ? -14.024 -4.900 16.145 1.00 95.50 81 VAL A N 1
ATOM 633 C CA . VAL A 1 81 ? -13.452 -4.191 17.293 1.00 95.50 81 VAL A CA 1
ATOM 634 C C . VAL A 1 81 ? -14.491 -4.160 18.397 1.00 95.50 81 VAL A C 1
ATOM 636 O O . VAL A 1 81 ? -15.626 -3.746 18.161 1.00 95.50 81 VAL A O 1
ATOM 639 N N . VAL A 1 82 ? -14.108 -4.607 19.590 1.00 95.31 82 VAL A N 1
ATOM 640 C CA . VAL A 1 82 ? -14.966 -4.540 20.771 1.00 95.31 82 VAL A CA 1
ATOM 641 C C . VAL A 1 82 ? -14.532 -3.354 21.612 1.00 95.31 82 VAL A C 1
ATOM 643 O O . VAL A 1 82 ? -13.393 -3.285 22.069 1.00 95.31 82 VAL A O 1
ATOM 646 N N . VAL A 1 83 ? -15.450 -2.410 21.785 1.00 96.38 83 VAL A N 1
ATOM 647 C CA . VAL A 1 83 ? -15.242 -1.152 22.508 1.00 96.38 83 VAL A CA 1
ATOM 648 C C . VAL A 1 83 ? -15.583 -1.345 23.991 1.00 96.38 83 VAL A C 1
ATOM 650 O O . VAL A 1 83 ? -16.404 -2.199 24.345 1.00 96.38 83 VAL A O 1
ATOM 653 N N . ARG A 1 84 ? -14.912 -0.604 24.878 1.00 93.75 84 ARG A N 1
ATOM 654 C CA . ARG A 1 84 ? -15.224 -0.591 26.316 1.00 93.75 84 ARG A CA 1
ATOM 655 C C . ARG A 1 84 ? -16.628 -0.034 26.562 1.00 93.75 84 ARG A C 1
ATOM 657 O O . ARG A 1 84 ? -17.149 0.732 25.763 1.00 93.75 84 ARG A O 1
ATOM 664 N N . ARG A 1 85 ? -17.260 -0.444 27.665 1.00 91.44 85 ARG A N 1
ATOM 665 C CA . ARG A 1 85 ? -18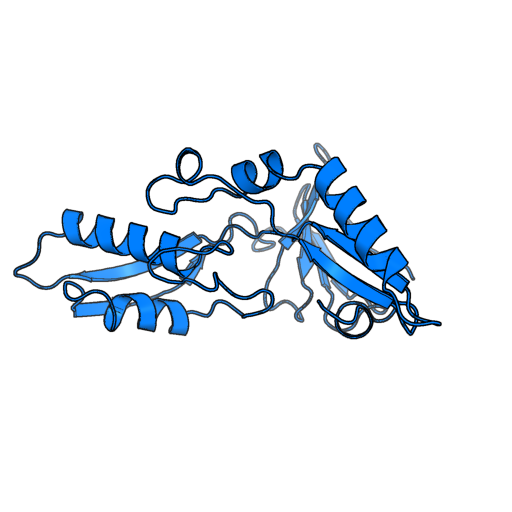.671 -0.111 27.932 1.00 91.44 85 ARG A CA 1
ATOM 666 C C . ARG A 1 85 ? -18.893 1.363 28.254 1.00 91.44 85 ARG A C 1
ATOM 668 O O . ARG A 1 85 ? -20.010 1.835 28.093 1.00 91.44 85 ARG A O 1
ATOM 675 N N . GLU A 1 86 ? -17.858 2.052 28.725 1.00 93.38 86 GLU A N 1
ATOM 676 C CA . GLU A 1 86 ? -17.931 3.458 29.126 1.00 93.38 86 GLU A CA 1
ATOM 677 C C . GLU A 1 86 ? -17.667 4.432 27.961 1.00 93.38 86 GLU A C 1
ATOM 679 O O . GLU A 1 86 ? -17.776 5.641 28.139 1.00 93.38 86 GLU A O 1
ATOM 684 N N . GLU A 1 87 ? -17.302 3.923 26.780 1.00 94.75 87 GLU A N 1
ATOM 685 C CA . GLU A 1 87 ? -16.880 4.722 25.627 1.00 94.75 87 GLU A CA 1
ATOM 686 C C . GLU A 1 87 ? -17.995 4.888 24.588 1.00 94.75 87 GLU A C 1
ATOM 688 O O . GLU A 1 87 ? -18.810 3.991 24.360 1.00 94.75 87 GLU A O 1
ATOM 693 N N . ASP A 1 88 ? -17.967 6.021 23.886 1.00 94.62 88 ASP A N 1
ATOM 694 C CA . ASP A 1 88 ? -18.782 6.250 22.694 1.00 94.62 88 ASP A CA 1
ATOM 695 C C . ASP A 1 88 ? -18.183 5.495 21.493 1.00 94.62 88 ASP A C 1
ATOM 697 O O . ASP A 1 88 ? -17.040 5.720 21.078 1.00 94.62 88 ASP A O 1
ATOM 701 N N . VAL A 1 89 ? -18.980 4.594 20.916 1.00 94.56 89 VAL A N 1
ATOM 702 C CA . VAL A 1 89 ? -18.589 3.737 19.792 1.00 94.56 89 VAL A CA 1
ATOM 703 C C . VAL A 1 89 ? -18.223 4.547 18.548 1.00 94.56 89 VAL A C 1
ATOM 705 O O . VAL A 1 89 ? -17.270 4.184 17.854 1.00 94.56 89 VAL A O 1
ATOM 708 N N . ASP A 1 90 ? -18.941 5.628 18.250 1.00 95.12 90 ASP A N 1
ATOM 709 C CA . ASP A 1 90 ? -18.690 6.431 17.053 1.00 95.12 90 ASP A CA 1
ATOM 710 C C . ASP A 1 90 ? -17.452 7.310 17.226 1.00 95.12 90 ASP A C 1
ATOM 712 O O . ASP A 1 90 ? -16.641 7.426 16.301 1.00 95.12 90 ASP A O 1
ATOM 716 N N . ALA A 1 91 ? -17.225 7.829 18.433 1.00 94.19 91 ALA A N 1
ATOM 717 C CA . ALA A 1 91 ? -15.988 8.531 18.758 1.00 94.19 91 ALA A CA 1
ATOM 718 C C . ALA A 1 91 ? -14.767 7.599 18.639 1.00 94.19 91 ALA A C 1
ATOM 720 O O . ALA A 1 91 ? -13.777 7.953 17.992 1.00 94.19 91 ALA A O 1
ATOM 721 N N . VAL A 1 92 ? -14.844 6.383 19.194 1.00 94.69 92 VAL A N 1
ATOM 722 C CA . VAL A 1 92 ? -13.781 5.368 19.076 1.00 94.69 92 VAL A CA 1
ATOM 723 C C . VAL A 1 92 ? -13.559 4.980 17.615 1.00 94.69 92 VAL A C 1
ATOM 725 O O . VAL A 1 92 ? -12.417 4.889 17.168 1.00 94.69 92 VAL A O 1
ATOM 728 N N . ARG A 1 93 ? -14.633 4.809 16.835 1.00 93.94 93 ARG A N 1
ATOM 729 C CA . ARG A 1 93 ? -14.551 4.522 15.397 1.00 93.94 93 ARG A CA 1
ATOM 730 C C . ARG A 1 93 ? -13.761 5.599 14.652 1.00 93.94 93 ARG A C 1
ATOM 732 O O . ARG A 1 93 ? -12.878 5.248 13.870 1.00 93.94 93 ARG A O 1
ATOM 739 N N . GLN A 1 94 ? -14.047 6.881 14.884 1.00 92.69 94 GLN A N 1
ATOM 740 C CA . GLN A 1 94 ? -13.319 7.973 14.226 1.00 92.69 94 GLN A CA 1
ATOM 741 C C . GLN A 1 94 ? -11.838 7.983 14.615 1.00 92.69 94 GLN A C 1
ATOM 743 O O . GLN A 1 94 ? -10.981 8.008 13.733 1.00 92.69 94 GLN A O 1
ATOM 748 N N . ARG A 1 95 ? -11.520 7.838 15.910 1.00 92.81 95 ARG A N 1
ATOM 749 C CA . ARG A 1 95 ? -10.125 7.774 16.382 1.00 92.81 95 ARG A CA 1
ATOM 750 C C . ARG A 1 95 ? -9.361 6.594 15.785 1.00 92.81 95 ARG A C 1
ATOM 752 O O . ARG A 1 95 ? -8.221 6.764 15.359 1.00 92.81 95 ARG A O 1
ATOM 759 N N . ILE A 1 96 ? -9.998 5.426 15.674 1.00 93.88 96 ILE A N 1
ATOM 760 C CA . ILE A 1 96 ? -9.431 4.253 14.996 1.00 93.88 96 ILE A CA 1
ATOM 761 C C . ILE A 1 96 ? -9.117 4.571 13.534 1.00 93.88 96 ILE A C 1
ATOM 763 O O . ILE A 1 96 ? -8.013 4.278 13.070 1.00 93.88 96 ILE A O 1
ATOM 767 N N . HIS A 1 97 ? -10.061 5.167 12.800 1.00 92.56 97 HIS A N 1
ATOM 768 C CA . HIS A 1 97 ? -9.821 5.533 11.408 1.00 92.56 97 HIS A CA 1
ATOM 769 C C . HIS A 1 97 ? -8.661 6.515 11.288 1.00 92.56 97 HIS A C 1
ATOM 771 O O . HIS A 1 97 ? -7.757 6.282 10.488 1.00 92.56 97 HIS A O 1
ATOM 777 N N . ASP A 1 98 ? -8.651 7.585 12.072 1.00 91.88 98 ASP A N 1
ATOM 778 C CA . ASP A 1 98 ? -7.618 8.614 11.978 1.00 91.88 98 ASP A CA 1
ATOM 779 C C . ASP A 1 98 ? -6.247 8.074 12.373 1.00 91.88 98 ASP A C 1
ATOM 781 O O . ASP A 1 98 ? -5.258 8.348 11.695 1.00 91.88 98 ASP A O 1
ATOM 785 N N . ARG A 1 99 ? -6.190 7.208 13.389 1.00 92.19 99 ARG A N 1
ATOM 786 C CA . ARG A 1 99 ? -4.969 6.502 13.775 1.00 92.19 99 ARG A CA 1
ATOM 787 C C . ARG A 1 99 ? -4.445 5.621 12.647 1.00 92.19 99 ARG A C 1
ATOM 789 O O . ARG A 1 99 ? -3.276 5.739 12.296 1.00 92.19 99 ARG A O 1
ATOM 796 N N . LEU A 1 100 ? -5.288 4.775 12.050 1.00 92.81 100 LEU A N 1
ATOM 797 C CA . LEU A 1 100 ? -4.871 3.906 10.943 1.00 92.81 100 LEU A CA 1
ATOM 798 C C . LEU A 1 100 ? -4.347 4.721 9.753 1.00 92.81 100 LEU A C 1
ATOM 800 O O . LEU A 1 100 ? -3.294 4.390 9.214 1.00 92.81 100 LEU A O 1
ATOM 804 N N . HIS A 1 101 ? -5.028 5.809 9.382 1.00 92.38 101 HIS A N 1
ATOM 805 C CA . HIS A 1 101 ? -4.583 6.679 8.291 1.00 92.38 101 HIS A CA 1
ATOM 806 C C . HIS A 1 101 ? -3.265 7.390 8.609 1.00 92.38 101 HIS A C 1
ATOM 808 O O . HIS A 1 101 ? -2.392 7.476 7.749 1.00 92.38 101 HIS A O 1
ATOM 814 N N . GLN A 1 102 ? -3.078 7.852 9.846 1.00 91.94 102 GLN A N 1
ATOM 815 C CA . GLN A 1 102 ? -1.841 8.515 10.241 1.00 91.94 102 GLN A CA 1
ATOM 816 C C . GLN A 1 102 ? -0.663 7.538 10.356 1.00 91.94 102 GLN A C 1
ATOM 818 O O . GLN A 1 102 ? 0.439 7.866 9.927 1.00 91.94 102 GLN A O 1
ATOM 823 N N . THR A 1 103 ? -0.862 6.332 10.890 1.00 91.50 103 THR A N 1
ATOM 824 C CA . THR A 1 103 ? 0.234 5.368 11.084 1.00 91.50 103 THR A CA 1
ATOM 825 C C . THR A 1 103 ? 0.650 4.669 9.786 1.00 91.50 103 THR A C 1
ATOM 827 O O . THR A 1 103 ? 1.845 4.455 9.581 1.00 91.50 103 THR A O 1
ATOM 830 N N . LEU A 1 104 ? -0.304 4.329 8.909 1.00 91.44 104 LEU A N 1
ATOM 831 C CA . LEU A 1 104 ? -0.046 3.605 7.651 1.00 91.44 104 LEU A CA 1
ATOM 832 C C . LEU A 1 104 ? 0.305 4.520 6.467 1.00 91.44 104 LEU A C 1
ATOM 834 O O . LEU A 1 104 ? 0.609 4.027 5.382 1.00 91.44 104 LEU A O 1
ATOM 838 N N . SER A 1 105 ? 0.254 5.841 6.649 1.00 91.00 105 SER A N 1
ATOM 839 C CA . SER A 1 105 ? 0.611 6.804 5.606 1.00 91.00 105 SER A CA 1
ATOM 840 C C . SER A 1 105 ? 2.086 6.659 5.205 1.00 91.00 105 SER A C 1
ATOM 842 O O . SER A 1 105 ? 2.945 6.688 6.085 1.00 91.00 105 SER A O 1
ATOM 844 N N . PRO A 1 106 ? 2.420 6.589 3.899 1.00 90.56 106 PRO A N 1
ATOM 845 C CA . PRO A 1 106 ? 3.808 6.622 3.428 1.00 90.56 106 PRO A CA 1
ATOM 846 C C . PRO A 1 106 ? 4.472 7.993 3.631 1.00 90.56 106 PRO A C 1
ATOM 848 O O . PRO A 1 106 ? 5.692 8.105 3.577 1.00 90.56 106 PRO A O 1
ATOM 851 N N . LEU A 1 107 ? 3.677 9.045 3.844 1.00 91.69 107 LEU A N 1
ATOM 852 C CA . LEU A 1 107 ? 4.161 10.383 4.169 1.00 91.69 107 LEU A CA 1
ATOM 853 C C . LEU A 1 107 ? 4.249 10.578 5.685 1.00 91.69 107 LEU A C 1
ATOM 855 O O . LEU A 1 107 ? 3.400 10.029 6.394 1.00 91.69 107 LEU A O 1
ATOM 859 N N . PRO A 1 108 ? 5.176 11.423 6.174 1.00 90.88 108 PRO A N 1
ATOM 860 C CA . PRO A 1 108 ? 5.235 11.825 7.575 1.00 90.88 108 PRO A CA 1
ATOM 861 C C . PRO A 1 108 ? 3.884 12.311 8.110 1.00 90.88 108 PRO A C 1
ATOM 863 O O . PRO A 1 108 ? 3.175 13.093 7.456 1.00 90.88 108 PRO A O 1
ATOM 866 N N . THR A 1 109 ? 3.543 11.856 9.313 1.00 91.88 109 THR A N 1
ATOM 867 C CA . THR A 1 109 ? 2.353 12.265 10.072 1.00 91.88 109 THR A CA 1
ATOM 868 C C . THR A 1 109 ? 2.715 12.494 11.542 1.00 91.88 109 THR A C 1
ATOM 870 O O . THR A 1 109 ? 3.765 12.026 11.989 1.00 91.88 109 THR A O 1
ATOM 873 N N . PRO A 1 110 ? 1.851 13.155 12.334 1.00 90.44 110 PRO A N 1
ATOM 874 C CA . PRO A 1 110 ? 2.091 13.322 13.767 1.00 90.44 110 PRO A CA 1
ATOM 875 C C . PRO A 1 110 ? 2.269 11.999 14.534 1.00 90.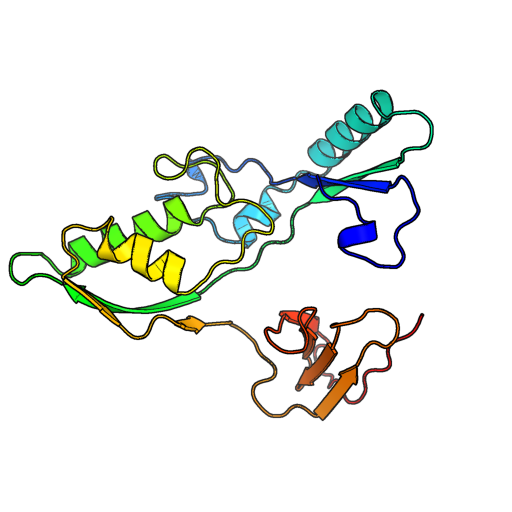44 110 PRO A C 1
ATOM 877 O O . PRO A 1 110 ? 3.079 11.938 15.455 1.00 90.44 110 PRO A O 1
ATOM 880 N N . LEU A 1 111 ? 1.554 10.928 14.152 1.00 89.62 111 LEU A N 1
ATOM 881 C CA . LEU A 1 111 ? 1.690 9.604 14.785 1.00 89.62 111 LEU A CA 1
ATOM 882 C C . LEU A 1 111 ? 2.833 8.759 14.211 1.00 89.62 111 LEU A C 1
ATOM 884 O O . LEU A 1 111 ? 3.242 7.788 14.846 1.00 89.62 111 LEU A O 1
ATOM 888 N N . ASN A 1 112 ? 3.324 9.085 13.016 1.00 90.88 112 ASN A N 1
ATOM 889 C CA . ASN A 1 112 ? 4.453 8.408 12.394 1.00 90.88 112 ASN A CA 1
ATOM 890 C C . ASN A 1 112 ? 5.324 9.418 11.622 1.00 90.88 112 ASN A C 1
ATOM 892 O O . ASN A 1 112 ? 5.147 9.594 10.411 1.00 90.88 112 ASN A O 1
ATOM 896 N N . PRO A 1 113 ? 6.283 10.076 12.301 1.00 91.19 113 PRO A N 1
ATOM 897 C CA . PRO A 1 113 ? 7.128 11.102 11.686 1.00 91.19 113 PRO A CA 1
ATOM 898 C C . PRO A 1 113 ? 8.003 10.589 10.536 1.00 91.19 113 PRO A C 1
ATOM 900 O O . PRO A 1 113 ? 8.408 11.370 9.682 1.00 91.19 113 PRO A O 1
ATOM 903 N N . ALA A 1 114 ? 8.292 9.286 10.498 1.00 88.88 114 ALA A N 1
ATOM 904 C CA . ALA A 1 114 ? 9.069 8.669 9.425 1.00 88.88 114 ALA A CA 1
ATOM 905 C C . ALA A 1 114 ? 8.210 8.269 8.210 1.00 88.88 114 ALA A C 1
ATOM 907 O O . ALA A 1 114 ? 8.757 8.009 7.140 1.00 88.88 114 ALA A O 1
ATOM 908 N N . GLY A 1 115 ? 6.881 8.223 8.362 1.00 89.44 115 GLY A N 1
ATOM 909 C CA . GLY A 1 115 ? 5.993 7.545 7.419 1.00 89.44 115 GLY A CA 1
ATOM 910 C C . GLY A 1 115 ? 6.141 6.019 7.479 1.00 89.44 115 GLY A C 1
ATOM 911 O O . GLY A 1 115 ? 7.036 5.466 8.122 1.00 89.44 115 GLY A O 1
ATOM 912 N N . TRP A 1 116 ? 5.215 5.301 6.850 1.00 89.31 116 TRP A N 1
ATOM 913 C CA . TRP A 1 116 ? 5.308 3.852 6.706 1.00 89.31 116 TRP A CA 1
ATOM 914 C C . TRP A 1 116 ? 6.437 3.501 5.735 1.00 89.31 116 TRP A C 1
ATOM 916 O O . TRP A 1 116 ? 6.456 3.974 4.596 1.00 89.31 116 TRP A O 1
ATOM 926 N N . ALA A 1 117 ? 7.378 2.666 6.175 1.00 83.12 117 ALA A N 1
ATOM 927 C CA . ALA A 1 117 ? 8.569 2.362 5.398 1.00 83.12 117 ALA A CA 1
ATOM 928 C C . ALA A 1 117 ? 8.249 1.520 4.150 1.00 83.12 117 ALA A C 1
ATOM 930 O O . ALA A 1 117 ? 7.487 0.550 4.183 1.00 83.12 117 ALA A O 1
ATOM 931 N N . PHE A 1 118 ? 8.887 1.858 3.028 1.00 75.38 118 PHE A N 1
ATOM 932 C CA . PHE A 1 118 ? 8.784 1.061 1.807 1.00 75.38 118 PHE A CA 1
ATOM 933 C C . PHE A 1 118 ? 9.384 -0.327 1.999 1.00 75.38 118 PHE A C 1
ATOM 935 O O . PHE A 1 118 ? 10.474 -0.480 2.545 1.00 75.38 118 PHE A O 1
ATOM 942 N N . GLY A 1 119 ? 8.675 -1.336 1.497 1.00 72.69 119 GLY A N 1
ATOM 943 C CA . GLY A 1 119 ? 9.070 -2.735 1.634 1.00 72.69 119 GLY A CA 1
ATOM 944 C C . GLY A 1 119 ? 8.737 -3.344 2.996 1.00 72.69 119 GLY A C 1
ATOM 945 O O . GLY A 1 119 ? 8.859 -4.559 3.138 1.00 72.69 119 GLY A O 1
ATOM 946 N N . GLU A 1 120 ? 8.267 -2.559 3.974 1.00 80.88 120 GLU A N 1
ATOM 947 C CA . GLU A 1 120 ? 7.796 -3.112 5.239 1.00 80.88 120 GLU A CA 1
ATOM 948 C C . GLU A 1 120 ? 6.429 -3.792 5.036 1.00 80.88 120 GLU A C 1
ATOM 950 O O . GLU A 1 120 ? 5.456 -3.135 4.643 1.00 80.88 120 GLU A O 1
ATOM 955 N N . PRO A 1 121 ? 6.326 -5.115 5.272 1.00 81.50 121 PRO A N 1
ATOM 956 C CA . PRO A 1 121 ? 5.086 -5.839 5.055 1.00 81.50 121 PRO A CA 1
ATOM 957 C C . PRO A 1 121 ? 4.056 -5.447 6.114 1.00 81.50 121 PRO A C 1
ATOM 959 O O . PRO A 1 121 ? 4.267 -5.650 7.309 1.00 81.50 121 PRO A O 1
ATOM 962 N N . LEU A 1 122 ? 2.898 -4.961 5.672 1.00 87.19 122 LEU A N 1
ATOM 963 C CA . LEU A 1 122 ? 1.756 -4.723 6.547 1.00 87.19 122 LEU A CA 1
ATOM 964 C C . LEU A 1 122 ? 1.099 -6.059 6.927 1.00 87.19 122 LEU A C 1
ATOM 966 O O . LEU A 1 122 ? 0.472 -6.716 6.095 1.00 87.19 122 LEU A O 1
ATOM 970 N N . ARG A 1 123 ? 1.248 -6.478 8.188 1.00 89.44 123 ARG A N 1
ATOM 971 C CA . ARG A 1 123 ? 0.682 -7.730 8.717 1.00 89.44 123 ARG A CA 1
ATOM 972 C C . ARG A 1 123 ? -0.516 -7.457 9.618 1.00 89.44 123 ARG A C 1
ATOM 974 O O . ARG A 1 123 ? -0.655 -6.379 10.192 1.00 89.44 123 ARG A O 1
ATOM 981 N N . ALA A 1 124 ? -1.346 -8.480 9.824 1.00 91.69 124 ALA A N 1
ATOM 982 C CA . ALA A 1 124 ? -2.458 -8.400 10.771 1.00 91.69 124 ALA A CA 1
ATOM 983 C C . ALA A 1 124 ? -1.972 -8.035 12.186 1.00 91.69 124 ALA A C 1
ATOM 985 O O . ALA A 1 124 ? -2.614 -7.245 12.868 1.00 91.69 124 ALA A O 1
ATOM 986 N N . SER A 1 125 ? -0.795 -8.524 12.599 1.00 91.00 125 SER A N 1
ATOM 987 C CA . SER A 1 125 ? -0.180 -8.185 13.890 1.00 91.00 125 SER A CA 1
ATOM 988 C C . SER A 1 125 ? 0.146 -6.697 14.045 1.00 91.00 125 SER A C 1
ATOM 990 O O . SER A 1 125 ? 0.051 -6.178 15.156 1.00 91.00 125 SER A O 1
ATOM 992 N N . ASN A 1 126 ? 0.496 -5.994 12.959 1.00 92.75 126 ASN A N 1
ATOM 993 C CA . ASN A 1 126 ? 0.675 -4.543 12.999 1.00 92.75 126 ASN A CA 1
ATOM 994 C C . ASN A 1 126 ? -0.656 -3.859 13.335 1.00 92.75 126 ASN A C 1
ATOM 996 O O . ASN A 1 126 ? -0.685 -3.005 14.213 1.00 92.75 126 ASN A O 1
ATOM 1000 N N . VAL A 1 127 ? -1.757 -4.288 12.708 1.00 93.94 127 VAL A N 1
ATOM 1001 C CA . VAL A 1 127 ? -3.102 -3.750 12.968 1.00 93.94 127 VAL A CA 1
ATOM 1002 C C . VAL A 1 127 ? -3.555 -4.056 14.398 1.00 93.94 127 VAL A C 1
ATOM 1004 O O . VAL A 1 127 ? -3.993 -3.144 15.090 1.00 93.94 127 VAL A O 1
ATOM 1007 N N . TYR A 1 128 ? -3.390 -5.294 14.879 1.00 93.62 128 TYR A N 1
ATOM 1008 C CA . TYR A 1 128 ? -3.677 -5.644 16.278 1.00 93.62 128 TYR A CA 1
ATOM 1009 C C . TYR A 1 128 ? -2.934 -4.720 17.245 1.00 93.62 128 TYR A C 1
ATOM 1011 O O . TYR A 1 128 ? -3.544 -4.126 18.127 1.00 93.62 128 TYR A O 1
ATOM 1019 N N . ARG A 1 129 ? -1.632 -4.506 17.027 1.00 92.19 129 ARG A N 1
ATOM 1020 C CA . A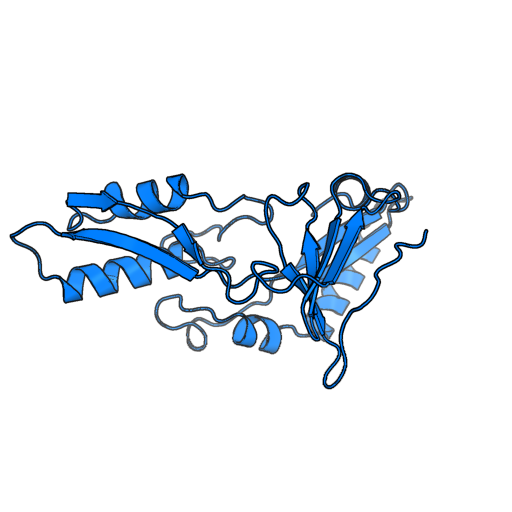RG A 1 129 ? -0.827 -3.599 17.853 1.00 92.19 129 ARG A CA 1
ATOM 1021 C C . ARG A 1 129 ? -1.334 -2.156 17.798 1.00 92.19 129 ARG A C 1
ATOM 1023 O O . ARG A 1 129 ? -1.469 -1.526 18.841 1.00 92.19 129 ARG A O 1
ATOM 1030 N N . MET A 1 130 ? -1.623 -1.642 16.602 1.00 91.31 130 MET A N 1
ATOM 1031 C CA . MET A 1 130 ? -2.106 -0.269 16.401 1.00 91.31 130 MET A CA 1
ATOM 1032 C C . MET A 1 130 ? -3.457 -0.010 17.069 1.00 91.31 130 MET A C 1
ATOM 1034 O O . MET A 1 130 ? -3.720 1.121 17.462 1.00 91.31 130 MET A O 1
ATOM 1038 N N . LEU A 1 131 ? -4.312 -1.026 17.179 1.00 92.81 131 LEU A N 1
ATOM 1039 C CA . LEU A 1 131 ? -5.654 -0.873 17.732 1.00 92.81 131 LEU A CA 1
ATOM 1040 C C . LEU A 1 131 ? -5.720 -1.232 19.219 1.00 92.81 131 LEU A C 1
ATOM 1042 O O . LEU A 1 131 ? -6.292 -0.478 19.990 1.00 92.81 131 LEU A O 1
ATOM 1046 N N . GLU A 1 132 ? -5.121 -2.340 19.649 1.00 89.69 132 GLU A N 1
ATOM 1047 C CA . GLU A 1 132 ? -5.237 -2.802 21.040 1.00 89.69 132 GLU A CA 1
ATOM 1048 C C . GLU A 1 132 ? -4.333 -2.036 22.004 1.00 89.69 132 GLU A C 1
ATOM 1050 O O . GLU A 1 132 ? -4.734 -1.761 23.129 1.00 89.69 132 GLU A O 1
ATOM 1055 N N . HIS A 1 133 ? -3.110 -1.693 21.584 1.00 80.06 133 HIS A N 1
ATOM 1056 C CA . HIS A 1 133 ? -2.155 -1.033 22.479 1.00 80.06 133 HIS A CA 1
ATOM 1057 C C . HIS A 1 133 ? -2.271 0.488 22.438 1.00 80.06 133 HIS A C 1
ATOM 1059 O O . HIS A 1 133 ? -1.943 1.151 23.418 1.00 80.06 133 HIS A O 1
ATOM 1065 N N . ALA A 1 134 ? -2.692 1.049 21.303 1.00 80.31 134 ALA A N 1
ATOM 1066 C CA . ALA A 1 134 ? -2.633 2.490 21.087 1.00 80.31 134 ALA A CA 1
ATOM 1067 C C . ALA A 1 134 ? -3.998 3.194 21.149 1.00 80.31 134 ALA A C 1
ATOM 1069 O O . ALA A 1 134 ? -4.011 4.423 21.203 1.00 80.31 134 ALA A O 1
ATOM 1070 N N . GLU A 1 135 ? -5.122 2.466 21.167 1.00 87.00 135 GLU A N 1
ATOM 1071 C CA . GLU A 1 135 ? -6.459 3.055 21.309 1.00 87.00 135 GLU A CA 1
ATOM 1072 C C . GLU A 1 135 ? -7.105 2.660 22.654 1.00 87.00 135 GLU A C 1
ATOM 1074 O O . GLU A 1 135 ? -7.612 1.546 22.786 1.00 87.00 135 GLU A O 1
ATOM 1079 N N . PRO A 1 136 ? -7.136 3.560 23.660 1.00 86.62 136 PRO A N 1
ATOM 1080 C CA . PRO A 1 136 ? -7.603 3.235 25.013 1.00 86.62 136 PRO A CA 1
ATOM 1081 C C . PRO A 1 136 ? -9.042 2.712 25.086 1.00 86.62 136 PRO A C 1
ATOM 1083 O O . PRO A 1 136 ? -9.355 1.897 25.954 1.00 86.62 136 PRO A O 1
ATOM 1086 N N . GLY A 1 137 ? -9.910 3.158 24.171 1.00 91.12 137 GLY A N 1
ATOM 1087 C CA . GLY A 1 137 ? -11.313 2.742 24.123 1.00 91.12 137 GLY A CA 1
ATOM 1088 C C . GLY A 1 137 ? -11.533 1.332 23.565 1.00 91.12 137 GLY A C 1
ATOM 1089 O O . GLY A 1 137 ? -12.635 0.789 23.671 1.00 91.12 137 GLY A O 1
ATOM 1090 N N . VAL A 1 138 ? -10.502 0.701 22.999 1.00 94.56 138 VAL A N 1
ATOM 1091 C CA . VAL A 1 138 ? -10.575 -0.673 22.495 1.00 94.56 138 VAL A CA 1
ATOM 1092 C C . VAL A 1 138 ? -10.370 -1.657 23.646 1.00 94.56 138 VAL A C 1
ATOM 1094 O O . VAL A 1 138 ? -9.442 -1.545 24.446 1.00 94.56 138 VAL A O 1
ATOM 1097 N N . ARG A 1 139 ? -11.266 -2.642 23.750 1.00 93.88 139 ARG A N 1
ATOM 1098 C CA . ARG A 1 139 ? -11.144 -3.761 24.691 1.00 93.88 139 ARG A CA 1
ATOM 1099 C C . ARG A 1 139 ? -10.329 -4.901 24.087 1.00 93.88 139 ARG A C 1
ATOM 1101 O O . ARG A 1 139 ? -9.458 -5.435 24.763 1.00 93.88 139 ARG A O 1
ATOM 1108 N N . TYR A 1 140 ? -10.648 -5.286 22.854 1.00 93.38 140 TYR A N 1
ATOM 1109 C CA . TYR A 1 140 ? -9.893 -6.248 22.049 1.00 93.38 140 TYR A CA 1
ATOM 1110 C C . TYR A 1 140 ? -10.313 -6.155 20.578 1.00 93.38 140 TYR A C 1
ATOM 1112 O O . TYR A 1 140 ? -11.381 -5.618 20.250 1.00 93.38 140 TYR A O 1
ATOM 1120 N N . VAL A 1 141 ? -9.479 -6.693 19.690 1.00 96.12 141 VAL A N 1
ATOM 1121 C CA . VAL A 1 141 ? -9.762 -6.794 18.258 1.00 96.12 141 VAL A CA 1
ATOM 1122 C C . VAL A 1 141 ? -9.845 -8.263 17.857 1.00 96.12 141 VAL A C 1
ATOM 1124 O O . VAL A 1 141 ? -9.123 -9.116 18.356 1.00 96.12 141 VAL A O 1
ATOM 1127 N N . GLU A 1 142 ? -10.724 -8.578 16.916 1.00 94.44 142 GLU A N 1
ATOM 1128 C CA . GLU A 1 142 ? -10.885 -9.914 16.356 1.00 94.44 142 GLU A CA 1
ATOM 1129 C C . GLU A 1 142 ? -10.879 -9.875 14.831 1.00 94.44 142 GLU A C 1
ATOM 1131 O O . GLU A 1 142 ? -11.307 -8.905 14.198 1.00 94.44 142 GLU A O 1
ATOM 1136 N N . SER A 1 143 ? -10.491 -11.005 14.234 1.00 92.56 143 SER A N 1
ATOM 1137 C CA . SER A 1 143 ? -10.705 -11.283 12.810 1.00 92.56 143 SER A CA 1
ATOM 1138 C C . SER A 1 143 ? -10.163 -10.205 11.863 1.00 92.56 143 SER A C 1
ATOM 1140 O O . SER A 1 143 ? -10.827 -9.869 10.880 1.00 92.56 143 SER A O 1
ATOM 1142 N N . VAL A 1 144 ? -8.971 -9.663 12.135 1.00 94.38 144 VAL A N 1
ATOM 1143 C CA . VAL A 1 144 ? -8.324 -8.717 11.217 1.00 94.38 144 VAL A CA 1
ATOM 1144 C C . VAL A 1 144 ? -8.029 -9.422 9.898 1.00 94.38 144 VAL A C 1
ATOM 1146 O O . VAL A 1 144 ? -7.299 -10.412 9.853 1.00 94.38 144 VAL A O 1
ATOM 1149 N N . ARG A 1 145 ? -8.578 -8.889 8.809 1.00 89.81 145 ARG A N 1
ATOM 1150 C CA . ARG A 1 145 ? -8.312 -9.332 7.442 1.00 89.81 145 ARG A CA 1
ATOM 1151 C C . ARG A 1 145 ? -8.080 -8.137 6.535 1.00 89.81 145 ARG A C 1
ATOM 1153 O O . ARG A 1 145 ? -8.759 -7.117 6.650 1.00 89.81 145 ARG A O 1
ATOM 1160 N N . PHE A 1 146 ? -7.152 -8.295 5.601 1.00 88.25 146 PHE A N 1
ATOM 1161 C CA . PHE A 1 146 ? -6.992 -7.361 4.498 1.00 88.25 146 PHE A CA 1
ATOM 1162 C C . PHE A 1 146 ? -7.964 -7.741 3.388 1.00 88.25 146 PHE A C 1
ATOM 1164 O O . PHE A 1 146 ? -8.058 -8.905 3.000 1.00 88.25 146 PHE A O 1
ATOM 1171 N N . VAL A 1 147 ? -8.710 -6.756 2.915 1.00 83.25 147 VAL A N 1
ATOM 1172 C CA . VAL A 1 147 ? -9.592 -6.860 1.761 1.00 83.25 147 VAL A CA 1
ATOM 1173 C C . VAL A 1 147 ? -8.833 -6.271 0.581 1.00 83.25 147 VAL A C 1
ATOM 1175 O O . VAL A 1 147 ? -8.294 -5.167 0.669 1.00 83.25 147 VAL A O 1
ATOM 1178 N N . VAL A 1 148 ? -8.754 -7.039 -0.499 1.00 75.06 148 VAL A N 1
ATOM 1179 C CA . VAL A 1 148 ? -8.211 -6.577 -1.776 1.00 75.06 148 VAL A CA 1
ATOM 1180 C C . VAL A 1 148 ? -9.403 -6.289 -2.678 1.00 75.06 148 VAL A C 1
ATOM 1182 O O . VAL A 1 148 ? -10.335 -7.091 -2.705 1.00 75.06 148 VAL A O 1
ATOM 1185 N N . ASP A 1 149 ? -9.383 -5.159 -3.381 1.00 71.75 149 ASP A N 1
ATOM 1186 C CA . ASP A 1 149 ? -10.500 -4.755 -4.246 1.00 71.75 149 ASP A CA 1
ATOM 1187 C C . ASP A 1 149 ? -10.714 -5.752 -5.394 1.00 71.75 149 ASP A C 1
ATOM 1189 O O . ASP A 1 149 ? -11.845 -6.043 -5.777 1.00 71.75 149 ASP A O 1
ATOM 1193 N N . GLU A 1 150 ? -9.621 -6.325 -5.907 1.00 77.94 150 GLU A N 1
ATOM 1194 C CA . GLU A 1 150 ? -9.646 -7.329 -6.963 1.00 77.94 150 GLU A CA 1
ATOM 1195 C C . GLU A 1 150 ? -8.624 -8.437 -6.694 1.00 77.94 150 GLU A C 1
ATOM 1197 O O . GLU A 1 150 ? -7.456 -8.175 -6.395 1.00 77.94 150 GLU A O 1
ATOM 1202 N N . ALA A 1 151 ? -9.058 -9.685 -6.856 1.00 84.38 151 ALA A N 1
ATOM 1203 C CA . ALA A 1 151 ? -8.219 -10.872 -6.783 1.00 84.38 151 ALA A CA 1
ATOM 1204 C C . ALA A 1 151 ? -8.670 -11.915 -7.827 1.00 84.38 151 ALA A C 1
ATOM 1206 O O . ALA A 1 151 ? -9.806 -11.857 -8.315 1.00 84.38 151 ALA A O 1
ATOM 1207 N N . PRO A 1 152 ? -7.806 -12.883 -8.181 1.00 87.12 152 PRO A N 1
ATOM 1208 C CA . PRO A 1 152 ? -8.183 -14.044 -8.980 1.00 87.12 152 PRO A CA 1
ATOM 1209 C C . PRO A 1 152 ? -8.849 -15.117 -8.094 1.00 87.12 152 PRO A C 1
ATOM 1211 O O . PRO A 1 152 ? -8.395 -16.255 -8.029 1.00 87.12 152 PRO A O 1
ATOM 1214 N N . ASP A 1 153 ? -9.900 -14.745 -7.362 1.00 85.25 153 ASP A N 1
ATOM 1215 C CA . ASP A 1 153 ? -10.584 -15.579 -6.358 1.00 85.25 153 ASP A CA 1
ATOM 1216 C C . ASP A 1 153 ? -11.726 -16.440 -6.927 1.00 85.25 153 ASP A C 1
ATOM 1218 O O . ASP A 1 153 ? -12.209 -17.361 -6.269 1.00 85.25 153 ASP A O 1
ATOM 1222 N N . ALA A 1 154 ? -12.135 -16.176 -8.168 1.00 85.50 154 ALA A N 1
ATOM 1223 C CA . ALA A 1 154 ? -13.108 -16.965 -8.911 1.00 85.50 154 ALA A CA 1
ATOM 1224 C C . ALA A 1 154 ? -12.876 -16.850 -10.424 1.00 85.50 154 ALA A C 1
ATOM 1226 O O . ALA A 1 154 ? -12.337 -15.855 -10.905 1.00 85.50 154 ALA A O 1
ATOM 1227 N N . GLN A 1 155 ? -13.355 -17.840 -11.189 1.00 89.62 155 GLN A N 1
ATOM 1228 C CA . GLN A 1 155 ? -13.377 -17.814 -12.664 1.00 89.62 155 GLN A CA 1
ATOM 1229 C C . GLN A 1 155 ? -11.999 -17.567 -13.314 1.00 89.62 155 GLN A C 1
ATOM 1231 O O . GLN A 1 155 ? -11.887 -16.895 -14.342 1.00 89.62 155 GLN A O 1
ATOM 1236 N N . VAL A 1 156 ? -10.941 -18.114 -12.714 1.00 94.44 156 VAL A N 1
ATOM 1237 C CA . VAL A 1 156 ? -9.589 -18.070 -13.282 1.00 94.44 156 VAL A CA 1
ATOM 1238 C C . VAL A 1 156 ? -9.534 -18.997 -14.496 1.00 94.44 156 VAL A C 1
ATOM 1240 O O . VAL A 1 156 ? -9.773 -20.195 -14.371 1.00 94.44 156 VAL A O 1
ATOM 1243 N N . ARG A 1 157 ? -9.238 -18.445 -15.677 1.00 95.31 157 ARG A N 1
ATOM 1244 C CA . ARG A 1 157 ? -9.160 -19.201 -16.941 1.00 95.31 157 ARG A CA 1
ATOM 1245 C C . ARG A 1 157 ? -7.753 -19.665 -17.290 1.00 95.31 157 ARG A C 1
ATOM 1247 O O . ARG A 1 157 ? -7.603 -20.628 -18.030 1.00 95.31 157 ARG A O 1
ATOM 1254 N N . THR A 1 158 ? -6.732 -18.993 -16.771 1.00 95.69 158 THR A N 1
ATOM 1255 C CA . THR A 1 158 ? -5.330 -19.335 -17.027 1.00 95.69 158 THR A CA 1
ATOM 1256 C C . THR A 1 158 ? -4.480 -19.024 -15.810 1.00 95.69 158 THR A C 1
ATOM 1258 O O . THR A 1 158 ? -4.718 -18.033 -15.122 1.00 95.69 158 THR A O 1
ATOM 1261 N N . LEU A 1 159 ? -3.461 -19.848 -15.584 1.00 95.38 159 LEU A N 1
ATOM 1262 C CA . LEU A 1 159 ? -2.430 -19.665 -14.572 1.00 95.38 159 LEU A CA 1
ATOM 1263 C C . LEU A 1 159 ? -1.080 -19.973 -15.227 1.00 95.38 159 LEU A C 1
ATOM 1265 O O . LEU A 1 159 ? -0.957 -20.988 -15.910 1.00 95.38 159 LEU A O 1
ATOM 1269 N N . ALA A 1 160 ? -0.089 -19.107 -15.052 1.00 96.25 160 ALA A N 1
ATOM 1270 C CA . ALA A 1 160 ? 1.248 -19.294 -15.603 1.00 96.25 160 ALA A CA 1
ATOM 1271 C C . ALA A 1 160 ? 2.307 -18.949 -14.557 1.00 96.25 160 ALA A C 1
ATOM 1273 O O . ALA A 1 160 ? 2.220 -17.913 -13.899 1.00 96.25 160 ALA A O 1
ATOM 1274 N N . VAL A 1 161 ? 3.312 -19.809 -14.417 1.00 95.31 161 VAL A N 1
ATOM 1275 C CA . VAL A 1 161 ? 4.504 -19.518 -13.617 1.00 95.31 161 VAL A CA 1
ATOM 1276 C C . VAL A 1 161 ? 5.524 -18.797 -14.490 1.00 95.31 161 VAL A C 1
ATOM 1278 O O . VAL A 1 161 ? 5.737 -19.185 -15.639 1.00 95.31 161 VAL A O 1
ATOM 1281 N N . ASP A 1 162 ? 6.149 -17.751 -13.959 1.00 94.50 162 ASP A N 1
ATOM 1282 C CA . ASP A 1 162 ? 7.265 -17.094 -14.627 1.00 94.50 162 ASP A CA 1
ATOM 1283 C C . ASP A 1 162 ? 8.563 -17.850 -14.330 1.00 94.50 162 ASP A C 1
ATOM 1285 O O . ASP A 1 162 ? 9.119 -17.778 -13.234 1.00 94.50 162 ASP A O 1
ATOM 1289 N N . GLN A 1 163 ? 9.050 -18.596 -15.319 1.00 91.88 163 GLN A N 1
ATOM 1290 C CA . GLN A 1 163 ? 10.315 -19.324 -15.207 1.00 91.88 163 GLN A CA 1
ATOM 1291 C C . GLN A 1 163 ? 11.546 -18.405 -15.178 1.00 91.88 163 GLN A C 1
ATOM 1293 O O . GLN A 1 163 ? 12.625 -18.841 -14.784 1.00 91.88 163 GLN A O 1
ATOM 1298 N N . TYR A 1 164 ? 11.394 -17.141 -15.579 1.00 88.75 164 TYR A N 1
ATOM 1299 C CA . TYR A 1 164 ? 12.467 -16.151 -15.616 1.00 88.75 164 TYR A CA 1
ATOM 1300 C C . TYR A 1 164 ? 12.548 -15.343 -14.314 1.00 88.75 164 TYR A C 1
ATOM 1302 O O . TYR A 1 164 ? 13.584 -14.747 -14.023 1.00 88.75 164 TYR A O 1
ATOM 1310 N N . GLN A 1 165 ? 11.481 -15.336 -13.508 1.00 86.06 165 GLN A N 1
ATOM 1311 C CA . GLN A 1 165 ? 11.406 -14.607 -12.240 1.00 86.06 165 GLN A CA 1
ATOM 1312 C C . GLN A 1 165 ? 10.866 -15.518 -11.124 1.00 86.06 165 GLN A C 1
ATOM 1314 O O . GLN A 1 165 ? 9.650 -15.644 -10.962 1.00 86.06 165 GLN A O 1
ATOM 1319 N N . PRO A 1 166 ? 11.747 -16.150 -10.321 1.00 89.56 166 PRO A N 1
ATOM 1320 C CA . PRO A 1 166 ? 11.334 -17.046 -9.245 1.00 89.56 166 PRO A CA 1
ATOM 1321 C C . PRO A 1 166 ? 10.316 -16.404 -8.295 1.00 89.56 166 PRO A C 1
ATOM 1323 O O . PRO A 1 166 ? 10.492 -15.278 -7.839 1.00 89.56 166 PRO A O 1
ATOM 1326 N N . GLY A 1 167 ? 9.247 -17.137 -7.979 1.00 87.12 167 GLY A N 1
ATOM 1327 C CA . GLY A 1 167 ? 8.159 -16.645 -7.127 1.00 87.12 167 GLY A CA 1
ATOM 1328 C C . GLY A 1 167 ? 7.118 -15.787 -7.854 1.00 87.12 167 GLY A C 1
ATOM 1329 O O . GLY A 1 167 ? 6.085 -15.474 -7.250 1.00 87.12 167 GLY A O 1
ATOM 1330 N N . THR A 1 168 ? 7.323 -15.477 -9.139 1.00 93.12 168 THR A N 1
ATOM 1331 C CA . THR A 1 168 ? 6.357 -14.741 -9.958 1.00 93.12 168 THR A CA 1
ATOM 1332 C C . THR A 1 168 ? 5.362 -15.681 -10.640 1.00 93.12 168 THR A C 1
ATOM 1334 O O . THR A 1 168 ? 5.724 -16.671 -11.274 1.00 93.12 168 THR A O 1
ATOM 1337 N N . TRP A 1 169 ? 4.076 -15.377 -10.479 1.00 95.31 169 TRP A N 1
ATOM 1338 C CA . TRP A 1 169 ? 2.950 -16.119 -11.045 1.00 95.31 169 TRP A CA 1
ATOM 1339 C C . TRP A 1 169 ? 1.971 -15.144 -11.685 1.00 95.31 169 TRP A C 1
ATOM 1341 O O . TRP A 1 169 ? 1.814 -14.018 -11.217 1.00 95.31 169 TRP A O 1
ATOM 1351 N N . TYR A 1 170 ? 1.263 -15.595 -12.710 1.00 96.19 170 TYR A N 1
ATOM 1352 C CA . TYR A 1 170 ? 0.243 -14.836 -13.417 1.00 96.19 170 TYR A CA 1
ATOM 1353 C C . TYR A 1 170 ? -1.067 -15.608 -13.462 1.00 96.19 170 TYR A C 1
ATOM 1355 O O . TYR A 1 170 ? -1.055 -16.806 -13.725 1.00 96.19 170 TYR A O 1
ATOM 1363 N N . ALA A 1 171 ? -2.193 -14.928 -13.261 1.00 96.38 171 ALA A N 1
ATOM 1364 C CA . ALA A 1 171 ? -3.527 -15.514 -13.352 1.00 96.38 171 ALA A CA 1
ATOM 1365 C C . ALA A 1 171 ? -4.440 -14.629 -14.205 1.00 96.38 171 ALA A C 1
ATOM 1367 O O . ALA A 1 171 ? -4.485 -13.420 -14.010 1.00 96.38 171 ALA A O 1
ATOM 1368 N N . GLY A 1 172 ? -5.179 -15.211 -15.146 1.00 95.75 172 GLY A N 1
ATOM 1369 C CA . GLY A 1 172 ? -6.170 -14.494 -15.952 1.00 95.75 172 GLY A CA 1
ATOM 1370 C C . GLY A 1 172 ? -7.587 -14.756 -15.453 1.00 95.75 172 GLY A C 1
ATOM 1371 O O . GLY A 1 172 ? -7.995 -15.914 -15.353 1.00 95.75 172 GLY A O 1
ATOM 1372 N N . ARG A 1 173 ? -8.347 -13.694 -15.167 1.00 94.12 173 ARG A N 1
ATOM 1373 C CA . ARG A 1 173 ? -9.765 -13.748 -14.773 1.00 94.12 173 ARG A CA 1
ATOM 1374 C C . ARG A 1 173 ? -10.536 -12.681 -15.546 1.00 94.12 173 ARG A C 1
ATOM 1376 O O . ARG A 1 173 ? -10.347 -11.486 -15.318 1.00 94.12 173 ARG A O 1
ATOM 1383 N N . GLY A 1 174 ? -11.419 -13.118 -16.445 1.00 93.19 174 GLY A N 1
ATOM 1384 C CA . GLY A 1 174 ? -12.139 -12.212 -17.346 1.00 93.19 174 GLY A CA 1
ATOM 1385 C C . GLY A 1 174 ? -11.160 -11.267 -18.066 1.00 93.19 174 GLY A C 1
ATOM 1386 O O . GLY A 1 174 ? -10.165 -11.764 -18.598 1.00 93.19 174 GLY A O 1
ATOM 1387 N N . PRO A 1 175 ? -11.377 -9.939 -18.045 1.00 94.56 175 PRO A N 1
ATOM 1388 C CA . PRO A 1 175 ? -10.503 -8.966 -18.707 1.00 94.56 175 PRO A CA 1
ATOM 1389 C C . PRO A 1 175 ? -9.219 -8.643 -17.926 1.00 94.56 175 PRO A C 1
ATOM 1391 O O . PRO A 1 175 ? -8.411 -7.842 -18.392 1.00 94.56 175 PRO A O 1
ATOM 1394 N N . VAL A 1 176 ? -9.021 -9.199 -16.725 1.00 94.75 176 VAL A N 1
ATOM 1395 C CA . VAL A 1 176 ? -7.928 -8.800 -15.828 1.00 94.75 176 VAL A CA 1
ATOM 1396 C C . VAL A 1 176 ? -6.849 -9.874 -15.773 1.00 94.75 176 VAL A C 1
ATOM 1398 O O . VAL A 1 176 ? -7.108 -11.045 -15.480 1.00 94.75 176 VAL A O 1
ATOM 1401 N N . LEU A 1 177 ? -5.613 -9.449 -16.020 1.00 95.25 177 LEU A N 1
ATOM 1402 C CA . LEU A 1 177 ? -4.407 -10.201 -15.715 1.00 95.25 177 LEU A CA 1
ATOM 1403 C C . LEU A 1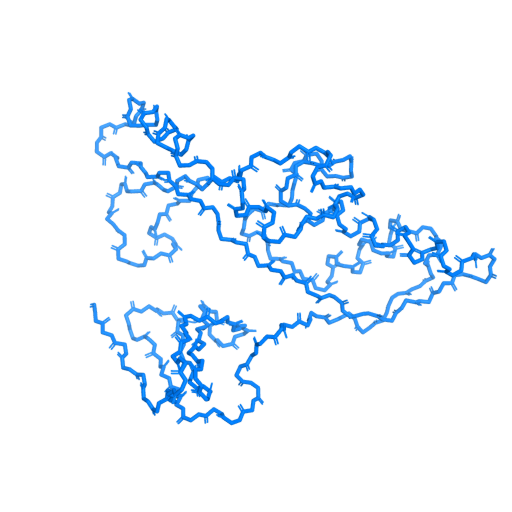 177 ? -3.954 -9.830 -14.307 1.00 95.25 177 LEU A C 1
ATOM 1405 O O . LEU A 1 177 ? -3.684 -8.665 -14.030 1.00 95.25 177 LEU A O 1
ATOM 1409 N N . PHE A 1 178 ? -3.814 -10.819 -13.440 1.00 94.56 178 PHE A N 1
ATOM 1410 C CA . PHE A 1 178 ? -3.234 -10.691 -12.114 1.00 94.56 178 PHE A CA 1
ATOM 1411 C C . PHE A 1 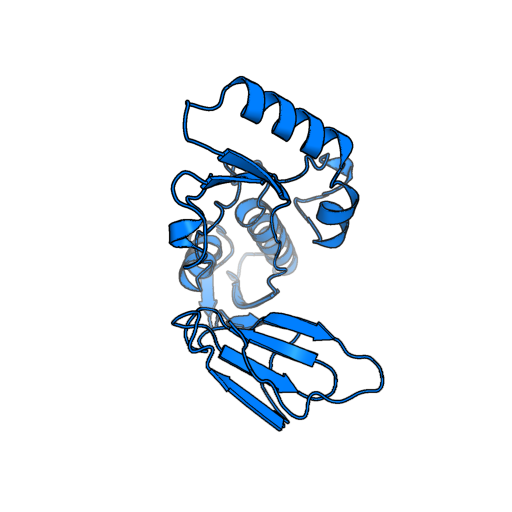178 ? -1.799 -11.208 -12.111 1.00 94.56 178 PHE A C 1
ATOM 1413 O O . PHE A 1 178 ? -1.472 -12.154 -12.827 1.00 94.56 178 PHE A O 1
ATOM 1420 N N . ARG A 1 179 ? -0.960 -10.621 -11.261 1.00 93.38 179 ARG A N 1
ATOM 1421 C CA . ARG A 1 179 ? 0.391 -11.082 -10.949 1.00 93.38 179 ARG A CA 1
ATOM 1422 C C . ARG A 1 179 ? 0.533 -11.286 -9.446 1.00 93.38 179 ARG A C 1
ATOM 1424 O O . ARG A 1 179 ? 0.014 -10.510 -8.652 1.00 93.38 179 ARG A O 1
ATOM 1431 N N . SER A 1 180 ? 1.280 -12.306 -9.069 1.00 90.50 180 SER A N 1
ATOM 1432 C CA . SER A 1 180 ? 1.861 -12.490 -7.746 1.00 90.50 180 SER A CA 1
ATOM 1433 C C . SER A 1 180 ? 3.377 -12.461 -7.899 1.00 90.50 180 SER A C 1
ATOM 1435 O O . SER A 1 180 ? 3.882 -13.043 -8.848 1.00 90.50 180 SER A O 1
ATOM 1437 N N . THR A 1 181 ? 4.101 -11.874 -6.951 1.00 88.38 181 THR A N 1
ATOM 1438 C CA . THR A 1 181 ? 5.577 -11.935 -6.866 1.00 88.38 181 THR A CA 1
ATOM 1439 C C . THR A 1 181 ? 6.065 -12.694 -5.625 1.00 88.38 181 THR A C 1
ATOM 1441 O O . THR A 1 181 ? 7.249 -12.688 -5.305 1.00 88.38 181 THR A O 1
ATOM 1444 N N . ASN A 1 182 ? 5.151 -13.340 -4.894 1.00 83.50 182 ASN A N 1
ATOM 1445 C CA . ASN A 1 182 ? 5.413 -14.023 -3.625 1.00 83.50 182 ASN A CA 1
ATOM 1446 C C . ASN A 1 182 ? 4.789 -15.432 -3.587 1.00 83.50 182 ASN A C 1
ATOM 1448 O O . ASN A 1 182 ? 4.164 -15.833 -2.601 1.00 83.50 182 ASN A O 1
ATOM 1452 N N . ALA A 1 183 ? 4.952 -16.174 -4.687 1.00 85.38 183 ALA A N 1
ATOM 1453 C CA . ALA A 1 183 ? 4.517 -17.564 -4.843 1.00 85.38 183 ALA A CA 1
ATOM 1454 C C . ALA A 1 183 ? 3.008 -17.799 -4.607 1.00 85.38 183 ALA A C 1
ATOM 1456 O O . ALA A 1 183 ? 2.601 -18.823 -4.069 1.00 85.38 183 ALA A O 1
ATOM 1457 N N . GLY A 1 184 ? 2.170 -16.840 -5.000 1.00 83.44 184 GLY A N 1
ATOM 1458 C CA . GLY A 1 184 ? 0.710 -16.920 -4.920 1.00 83.44 184 GLY A CA 1
ATOM 1459 C C . GLY A 1 184 ? 0.128 -16.450 -3.587 1.00 83.44 184 GLY A C 1
ATOM 1460 O O . GLY A 1 184 ? -1.092 -16.471 -3.430 1.00 83.44 184 GLY A O 1
ATOM 1461 N N . SER A 1 185 ? 0.965 -15.992 -2.647 1.00 80.62 185 SER A N 1
ATOM 1462 C CA . SER A 1 185 ? 0.512 -15.529 -1.325 1.00 80.62 185 SER A CA 1
ATOM 1463 C C . SER A 1 185 ? -0.279 -14.218 -1.395 1.00 80.62 185 SER A C 1
ATOM 1465 O O . SER A 1 185 ? -1.063 -13.915 -0.498 1.00 80.62 185 SER A O 1
ATOM 1467 N N . GLY A 1 186 ? -0.085 -13.420 -2.447 1.00 81.31 186 GLY A N 1
ATOM 1468 C CA . GLY A 1 186 ? -0.872 -12.226 -2.723 1.00 81.31 186 GLY A CA 1
ATOM 1469 C C . GLY A 1 186 ? -0.860 -11.868 -4.204 1.00 81.31 186 GLY A C 1
ATOM 1470 O O . GLY A 1 186 ? 0.136 -12.065 -4.891 1.00 81.31 186 GLY A O 1
ATOM 1471 N N . TRP A 1 187 ? -1.972 -11.311 -4.677 1.00 87.38 187 TRP A N 1
ATOM 1472 C CA . TRP A 1 187 ? -2.180 -10.973 -6.082 1.00 87.38 187 TRP A CA 1
ATOM 1473 C C . TRP A 1 187 ? -2.428 -9.473 -6.257 1.00 87.38 187 TRP A C 1
ATOM 1475 O O . TRP A 1 187 ? -2.929 -8.790 -5.356 1.00 87.38 187 TRP A O 1
ATOM 1485 N N . GLU A 1 188 ? -2.059 -8.959 -7.422 1.00 86.94 188 GLU A N 1
ATOM 1486 C CA . GLU A 1 188 ? -2.330 -7.594 -7.864 1.00 86.94 188 GLU A CA 1
ATOM 1487 C C . GLU A 1 188 ? -2.717 -7.586 -9.350 1.00 86.94 188 GLU A C 1
ATOM 1489 O O . GLU A 1 188 ? -2.177 -8.388 -10.114 1.00 86.94 188 GLU A O 1
ATOM 1494 N N . PRO A 1 189 ? -3.628 -6.703 -9.792 1.00 90.31 189 PRO A N 1
ATOM 1495 C CA . PRO A 1 189 ? -3.849 -6.472 -11.214 1.00 90.31 189 PRO A CA 1
ATOM 1496 C C . PRO A 1 189 ? -2.554 -5.996 -11.891 1.00 90.31 189 PRO A C 1
ATOM 1498 O O . PRO A 1 189 ? -1.942 -5.014 -11.476 1.00 90.31 189 PRO A O 1
ATOM 1501 N N . ALA A 1 190 ? -2.141 -6.701 -12.937 1.00 90.69 190 ALA A N 1
ATOM 1502 C CA . ALA A 1 190 ? -0.972 -6.406 -13.759 1.00 90.69 190 ALA A CA 1
ATOM 1503 C C . ALA A 1 190 ? -1.344 -5.880 -15.155 1.00 90.69 190 ALA A C 1
ATOM 1505 O O . ALA A 1 190 ? -0.514 -5.256 -15.809 1.00 90.69 190 ALA A O 1
ATOM 1506 N N . GLY A 1 191 ? -2.580 -6.108 -15.604 1.00 90.44 191 GLY A N 1
ATOM 1507 C CA . GLY A 1 191 ? -3.099 -5.589 -16.866 1.00 90.44 191 GLY A CA 1
ATOM 1508 C C . GLY A 1 191 ? -4.614 -5.741 -16.958 1.00 90.44 191 GLY A C 1
ATOM 1509 O O . GLY A 1 191 ? -5.188 -6.633 -16.329 1.00 90.44 191 GLY A O 1
ATOM 1510 N N . ARG A 1 192 ? -5.255 -4.865 -17.734 1.00 93.44 192 ARG A N 1
ATOM 1511 C CA . ARG A 1 192 ? -6.694 -4.901 -18.013 1.00 93.44 192 ARG A CA 1
ATOM 1512 C C . ARG A 1 192 ? -6.928 -4.745 -19.513 1.00 93.44 192 ARG A C 1
ATOM 1514 O O . ARG A 1 192 ? -6.380 -3.830 -20.119 1.00 93.44 192 ARG A O 1
ATOM 1521 N N . PHE A 1 193 ? -7.741 -5.634 -20.072 1.00 93.06 193 PHE A N 1
ATOM 1522 C CA . PHE A 1 193 ? -8.064 -5.722 -21.495 1.00 93.06 193 PHE A CA 1
ATOM 1523 C C . PHE A 1 193 ? -9.583 -5.597 -21.654 1.00 93.06 193 PHE A C 1
ATOM 1525 O O . PHE A 1 193 ? -10.313 -6.585 -21.582 1.00 93.06 193 PHE A O 1
ATOM 1532 N N . GLU A 1 194 ? -10.073 -4.359 -21.749 1.00 92.88 194 GLU A N 1
ATOM 1533 C CA . GLU A 1 194 ? -11.511 -4.066 -21.805 1.00 92.88 194 GLU A CA 1
ATOM 1534 C C . GLU A 1 194 ? -12.187 -4.753 -22.995 1.00 92.88 194 GLU A C 1
ATOM 1536 O O . GLU A 1 194 ? -11.671 -4.737 -24.109 1.00 92.88 194 GLU A O 1
ATOM 1541 N N . GLY A 1 195 ? -13.347 -5.368 -22.757 1.00 91.94 195 GLY A N 1
ATOM 1542 C CA . GLY A 1 195 ? -14.077 -6.135 -23.775 1.00 91.94 195 GLY A CA 1
ATOM 1543 C C . GLY A 1 195 ? -13.449 -7.485 -24.151 1.00 91.94 195 GLY A C 1
ATOM 1544 O O . GLY A 1 195 ? -14.070 -8.257 -24.879 1.00 91.94 195 GLY A O 1
ATOM 1545 N N . GLU A 1 196 ? -12.267 -7.811 -23.628 1.00 94.44 196 GLU A N 1
ATOM 1546 C CA . GLU A 1 196 ? -11.559 -9.058 -23.907 1.00 94.44 196 GLU A CA 1
ATOM 1547 C C . GLU A 1 196 ? -11.540 -9.998 -22.692 1.00 94.44 196 GLU A C 1
ATOM 1549 O O . GLU A 1 196 ? -12.050 -9.711 -21.605 1.00 94.44 196 GLU A O 1
ATOM 1554 N N . SER A 1 197 ? -10.977 -11.193 -22.874 1.00 94.25 197 SER A N 1
ATOM 1555 C CA . SER A 1 197 ? -10.718 -12.120 -21.776 1.00 94.25 197 SER A CA 1
ATOM 1556 C C . SER A 1 197 ? -9.321 -12.704 -21.878 1.00 94.25 197 SER A C 1
ATOM 1558 O O . SER A 1 197 ? -8.921 -13.206 -22.925 1.00 94.25 197 SER A O 1
ATOM 1560 N N . VAL A 1 198 ? -8.601 -12.713 -20.760 1.00 95.06 198 VAL A N 1
ATOM 1561 C CA . VAL A 1 198 ? -7.272 -13.314 -20.664 1.00 95.06 198 VAL A CA 1
ATOM 1562 C C . VAL A 1 198 ? -7.421 -14.836 -20.673 1.00 95.06 198 VAL A C 1
ATOM 1564 O O . VAL A 1 198 ? -7.763 -15.449 -19.661 1.00 95.06 198 VAL A O 1
ATOM 1567 N N . LEU A 1 199 ? -7.195 -15.451 -21.837 1.00 95.56 199 LEU A N 1
ATOM 1568 C CA . LEU A 1 199 ? -7.329 -16.902 -22.029 1.00 95.56 199 LEU A CA 1
ATOM 1569 C C . LEU A 1 199 ? -6.021 -17.666 -21.824 1.00 95.56 199 LEU A C 1
ATOM 1571 O O . LEU A 1 199 ? -6.050 -18.839 -21.466 1.00 95.56 199 LEU A O 1
ATOM 1575 N N . ARG A 1 200 ? -4.878 -17.022 -22.064 1.00 95.19 200 ARG A N 1
ATOM 1576 C CA . ARG A 1 200 ? -3.555 -17.627 -21.916 1.00 95.19 200 ARG A CA 1
ATOM 1577 C C . ARG A 1 200 ? -2.537 -16.564 -21.544 1.00 95.19 200 ARG A C 1
ATOM 1579 O O . ARG A 1 200 ? -2.549 -15.473 -22.103 1.00 95.19 200 ARG A O 1
ATOM 1586 N N . VAL A 1 201 ? -1.627 -16.917 -20.644 1.00 95.06 201 VAL A N 1
ATOM 1587 C CA . VAL A 1 201 ? -0.448 -16.111 -20.314 1.00 95.06 201 VAL A CA 1
ATOM 1588 C C . VAL A 1 201 ? 0.784 -16.953 -20.599 1.00 95.06 201 VAL A C 1
ATOM 1590 O O . VAL A 1 201 ? 0.861 -18.094 -20.154 1.00 95.06 201 VAL A O 1
ATOM 1593 N N . THR A 1 202 ? 1.730 -16.407 -21.359 1.00 94.44 202 THR A N 1
ATOM 1594 C CA . THR A 1 202 ? 3.017 -17.060 -21.623 1.00 94.44 202 THR A CA 1
ATOM 1595 C C . THR A 1 202 ? 4.121 -16.071 -21.267 1.00 94.44 202 THR A C 1
ATOM 1597 O O . THR A 1 202 ? 4.303 -15.103 -22.004 1.00 94.44 202 THR A O 1
ATOM 1600 N N . PRO A 1 203 ? 4.809 -16.257 -20.127 1.00 90.56 203 PRO A N 1
ATOM 1601 C CA . PRO A 1 203 ? 5.979 -15.461 -19.785 1.00 90.56 203 PRO A CA 1
ATOM 1602 C C . PRO A 1 203 ? 7.058 -15.619 -20.856 1.00 90.56 203 PRO A C 1
ATOM 1604 O O . PRO A 1 203 ? 7.256 -16.712 -21.390 1.00 90.56 203 PRO A O 1
ATOM 1607 N N . ALA A 1 204 ? 7.738 -14.523 -21.164 1.00 86.75 204 ALA A N 1
ATOM 1608 C CA . ALA A 1 204 ? 8.815 -14.452 -22.142 1.00 86.75 204 ALA A CA 1
ATOM 1609 C C . ALA A 1 204 ? 10.066 -13.845 -21.472 1.00 86.75 204 ALA A C 1
ATOM 1611 O O . ALA A 1 204 ? 9.900 -13.102 -20.499 1.00 86.75 204 ALA A O 1
ATOM 1612 N N . PRO A 1 205 ? 11.278 -14.193 -21.946 1.00 77.75 205 PRO A N 1
ATOM 1613 C CA . PRO A 1 205 ? 12.537 -13.708 -21.383 1.00 77.75 205 PRO A CA 1
ATOM 1614 C C . PRO A 1 205 ? 12.759 -12.207 -21.602 1.00 77.75 205 PRO A C 1
ATOM 1616 O O . PRO A 1 205 ? 12.226 -11.657 -22.594 1.00 77.75 205 PRO A O 1
#

Secondary structure (DSSP, 8-state):
-EEGGGT-TTPPTTEEEEEE-----GGGSGGG---HHHHHHT--HHHHHHHHHHHHHHPPTT-EEEEEEPP----EEEEEEEEPTTS-HHHHHHHHHHHHHHHH-SS--SS-TT-SPTT----HHHHHHHHHTT-TTEEEEEEEEEEPS--S-S-EEEEEE-TTSTT-EEEEETTEEEEESSTTSS-EEEEE-TT----------